Protein AF-0000000078268879 (afdb_homodimer)

pLDDT: mean 93.29, std 11.33, range [29.8, 98.56]

Solvent-accessible surface area (backbone atoms only — not comparable to full-atom values): 11664 Å² total; per-residue (Å²): 60,33,40,38,43,36,39,36,35,52,26,91,90,35,51,67,59,37,49,51,50,53,49,52,39,39,59,61,39,68,74,37,82,51,44,76,44,61,48,49,25,35,32,67,68,90,76,48,29,36,37,39,39,36,32,24,60,38,65,67,59,45,55,52,42,53,56,33,71,60,38,50,50,50,54,57,40,55,70,47,27,69,50,86,59,48,50,40,29,31,44,34,43,80,73,43,38,65,66,53,46,53,54,48,44,65,69,42,78,66,88,119,59,32,39,39,41,35,39,35,34,51,27,92,92,33,51,66,59,37,49,54,51,50,49,53,41,38,58,63,40,69,75,37,83,54,44,75,43,62,49,48,24,35,31,68,69,92,78,48,31,36,38,39,40,36,31,24,62,38,65,67,60,46,54,52,44,54,54,32,70,60,38,49,52,49,54,56,41,56,70,47,28,69,48,87,59,47,49,41,30,32,43,34,44,80,73,43,36,65,66,52,46,53,52,49,43,67,70,42,77,67,89,117

Radius of gyration: 17.89 Å; Cα contacts (8 Å, |Δi|>4): 410; chains: 2; bounding box: 32×64×43 Å

Foldseek 3Di:
DKKKKKKFQADPPCPVVLQVLQVVLQVVCVPVPQWPDWDWDFDDDDRRIIMIMTDGNDPVVVVVVCVDVSVVSNVVSNVRGPDHMDIDMDDDDDDDDVVVVVVVVVPVPPPD/DKKKKKKFQADPPCPVVLQVLQVVLQVVCVPPPQWPDWDWDFDDDDRRIIMIMTDGNDPVVVVVVCVDVSVVSNVVSNVRGPDHMDIDMDDDDDDDDVVVVVVVVVPVPPPD

Secondary structure (DSSP, 8-state):
-EEEEEEE-BPTT-HHHHHHHHHHHHHHHTT-TTEEEEEEEEESSSS--EEEEEEES-HHHHHHHHTSHHHHHHHHHHTTBSS--EEEEEEEEEEE-HHHHHHHHHHS----/-EEEEEEE-BPTT-HHHHHHHHHHHHHHHTT-TTEEEEEEEEESSSS--EEEEEEES-HHHHHHHHTSHHHHHHHHHHTTBSS--EEEEEEEEEEE-HHHHHHHHHHS----

Sequence (224 aa):
MILSQIKIYPAQGYAASIIDVLQSVQVLLASVSDCLHASVSIESGENEAILYLEKWRTCESFDEHLRSNAYTRILEALELSCRSPEVSFFDGLEVGSLEIVEMARSLSPEDDMILSQIKIYPAQGYAASIIDVLQSVQVLLASVSDCLHASVSIESGENEAILYLEKWRTCESFDEHLRSNAYTRILEALELSCRSPEVSFFDGLEVGSLEIVEMARSLSPEDD

Organism: Desulfomicrobium norvegicum (strain DSM 1741 / NCIMB 8310) (NCBI:txid52561)

InterPro domains:
  IPR007138 Antibiotic biosynthesis monooxygenase domain [PF03992] (1-75)
  IPR007138 Antibiotic biosynthesis monooxygenase domain [PS51725] (1-90)
  IPR011008 Dimeric alpha-beta barrel [SSF54909] (3-90)

Structure (mmCIF, N/CA/C/O backbone):
data_AF-0000000078268879-model_v1
#
loop_
_entity.id
_entity.type
_entity.pdbx_description
1 polymer 'Quinol monooxygenase YgiN'
#
loop_
_atom_site.group_PDB
_atom_site.id
_atom_site.type_symbol
_atom_site.label_atom_id
_atom_site.label_alt_id
_atom_site.label_comp_id
_atom_site.label_asym_id
_atom_site.label_entity_id
_atom_site.label_seq_id
_atom_site.pdbx_PDB_ins_code
_atom_site.Cartn_x
_atom_site.Cartn_y
_atom_site.Cartn_z
_atom_site.occupancy
_atom_site.B_iso_or_equiv
_atom_site.auth_seq_id
_atom_site.auth_comp_id
_atom_site.auth_asym_id
_atom_site.auth_atom_id
_atom_site.pdbx_PDB_model_num
ATOM 1 N N . MET A 1 1 ? -7.984 9.109 -10.195 1 96.19 1 MET A N 1
ATOM 2 C CA . MET A 1 1 ? -7.805 8.703 -8.805 1 96.19 1 MET A CA 1
ATOM 3 C C . MET A 1 1 ? -6.352 8.867 -8.375 1 96.19 1 MET A C 1
ATOM 5 O O . MET A 1 1 ? -5.445 8.836 -9.211 1 96.19 1 MET A O 1
ATOM 9 N N . ILE A 1 2 ? -6.113 9.094 -7.027 1 98 2 ILE A N 1
ATOM 10 C CA . ILE A 1 2 ? -4.758 9.266 -6.512 1 98 2 ILE A CA 1
ATOM 11 C C . ILE A 1 2 ? -4.473 8.188 -5.461 1 98 2 ILE A C 1
ATOM 13 O O . ILE A 1 2 ? -5.301 7.934 -4.586 1 98 2 ILE A O 1
ATOM 17 N N . LEU A 1 3 ? -3.383 7.586 -5.582 1 98.25 3 LEU A N 1
ATOM 18 C CA . LEU A 1 3 ? -2.854 6.734 -4.52 1 98.25 3 LEU A CA 1
ATOM 19 C C . LEU A 1 3 ? -1.674 7.406 -3.822 1 98.25 3 LEU A C 1
ATOM 21 O O . LEU A 1 3 ? -0.74 7.867 -4.48 1 98.25 3 LEU A O 1
ATOM 25 N N . SER A 1 4 ? -1.783 7.562 -2.562 1 98.44 4 SER A N 1
ATOM 26 C CA . SER A 1 4 ? -0.689 8.062 -1.74 1 98.44 4 SER A CA 1
ATOM 27 C C . SER A 1 4 ? -0.023 6.938 -0.956 1 98.44 4 SER A C 1
ATOM 29 O O . SER A 1 4 ? -0.685 6.23 -0.193 1 98.44 4 SER A O 1
ATOM 31 N N . GLN A 1 5 ? 1.184 6.742 -1.162 1 98.44 5 GLN A N 1
ATOM 32 C CA . GLN A 1 5 ? 1.978 5.758 -0.434 1 98.44 5 GLN A CA 1
ATOM 33 C C . GLN A 1 5 ? 3.08 6.434 0.378 1 98.44 5 GLN A C 1
ATOM 35 O O . GLN A 1 5 ? 3.914 7.152 -0.175 1 98.44 5 GLN A O 1
ATOM 40 N N . ILE A 1 6 ? 3.084 6.207 1.692 1 98.56 6 ILE A N 1
ATOM 41 C CA . ILE A 1 6 ? 4.094 6.754 2.592 1 98.56 6 ILE A CA 1
ATOM 42 C C . ILE A 1 6 ? 4.77 5.617 3.361 1 98.56 6 ILE A C 1
ATOM 44 O O . ILE A 1 6 ? 4.094 4.77 3.945 1 98.56 6 ILE A O 1
ATOM 48 N N . LYS A 1 7 ? 6.012 5.57 3.316 1 97.88 7 LYS A N 1
ATOM 49 C CA . LYS A 1 7 ? 6.809 4.633 4.102 1 97.88 7 LYS A CA 1
ATOM 50 C C . LYS A 1 7 ? 7.66 5.359 5.133 1 97.88 7 LYS A C 1
ATOM 52 O O . LYS A 1 7 ? 8.461 6.23 4.785 1 97.88 7 LYS A O 1
ATOM 57 N N . ILE A 1 8 ? 7.488 4.992 6.336 1 98.31 8 ILE A N 1
ATOM 58 C CA . ILE A 1 8 ? 8.172 5.629 7.453 1 98.31 8 ILE A CA 1
ATOM 59 C C . ILE A 1 8 ? 9.07 4.613 8.156 1 98.31 8 ILE A C 1
ATOM 61 O O . ILE A 1 8 ? 8.68 3.459 8.352 1 98.31 8 ILE A O 1
ATOM 65 N N . TYR A 1 9 ? 10.273 5.016 8.523 1 97.69 9 TYR A N 1
ATOM 66 C CA . TYR A 1 9 ? 11.227 4.219 9.289 1 97.69 9 TYR A CA 1
ATOM 67 C C . TYR A 1 9 ? 11.336 4.727 10.719 1 97.69 9 TYR A C 1
ATOM 69 O O . TYR A 1 9 ? 12.156 5.594 11.016 1 97.69 9 TYR A O 1
ATOM 77 N N . PRO A 1 10 ? 10.539 4.121 11.539 1 97.56 10 PRO A N 1
ATOM 78 C CA . PRO A 1 10 ? 10.438 4.703 12.883 1 97.56 10 PRO A CA 1
ATOM 79 C C . PRO A 1 10 ? 11.766 4.711 13.633 1 97.56 10 PRO A C 1
ATOM 81 O O . PRO A 1 10 ? 12.461 3.693 13.664 1 97.56 10 PRO A O 1
ATOM 84 N N . ALA A 1 11 ? 12.117 5.836 14.25 1 96.94 11 ALA A N 1
ATOM 85 C CA . ALA A 1 11 ? 13.203 5.852 15.219 1 96.94 11 ALA A CA 1
ATOM 86 C C . ALA A 1 11 ? 12.898 4.93 16.391 1 96.94 11 ALA A C 1
ATOM 88 O O . ALA A 1 11 ? 11.742 4.582 16.641 1 96.94 11 ALA A O 1
ATOM 89 N N . GLN A 1 12 ? 13.977 4.523 16.984 1 95.44 12 GLN A N 1
ATOM 90 C CA . GLN A 1 12 ? 13.82 3.605 18.109 1 95.44 12 GLN A CA 1
ATOM 91 C C . GLN A 1 12 ? 12.82 4.152 19.125 1 95.44 12 GLN A C 1
ATOM 93 O O . GLN A 1 12 ? 12.93 5.305 19.562 1 95.44 12 GLN A O 1
ATOM 98 N N . GLY A 1 13 ? 11.781 3.4 19.453 1 96 13 GLY A N 1
ATOM 99 C CA . GLY A 1 13 ? 10.82 3.736 20.484 1 96 13 GLY A CA 1
ATOM 100 C C . GLY A 1 13 ? 9.633 4.535 19.969 1 96 13 GLY A C 1
ATOM 101 O O . GLY A 1 13 ? 8.695 4.812 20.719 1 96 13 GLY A O 1
ATOM 102 N N . TYR A 1 14 ? 9.547 4.785 18.656 1 96.94 14 TYR A N 1
ATOM 103 C CA . TYR A 1 14 ? 8.531 5.723 18.203 1 96.94 14 TYR A CA 1
ATOM 104 C C . TYR A 1 14 ? 7.531 5.035 17.281 1 96.94 14 TYR A C 1
ATOM 106 O O . TYR A 1 14 ? 6.625 5.676 16.75 1 96.94 14 TYR A O 1
ATOM 114 N N . ALA A 1 15 ? 7.68 3.789 17.078 1 96.31 15 ALA A N 1
ATOM 115 C CA . ALA A 1 15 ? 6.77 3.076 16.172 1 96.31 15 ALA A CA 1
ATOM 116 C C . ALA A 1 15 ? 5.32 3.221 16.641 1 96.31 15 ALA A C 1
ATOM 118 O O . ALA A 1 15 ? 4.438 3.547 15.844 1 96.31 15 ALA A O 1
ATOM 119 N N . ALA A 1 16 ? 5.086 2.992 17.906 1 96.25 16 ALA A N 1
ATOM 120 C CA . ALA A 1 16 ? 3.73 3.047 18.438 1 96.25 16 ALA A CA 1
ATOM 121 C C . ALA A 1 16 ? 3.135 4.441 18.281 1 96.25 16 ALA A C 1
ATOM 123 O O . ALA A 1 16 ? 1.958 4.586 17.938 1 96.25 16 ALA A O 1
ATOM 124 N N . SER A 1 17 ? 3.91 5.473 18.531 1 97.75 17 SER A N 1
ATOM 125 C CA . SER A 1 17 ? 3.447 6.852 18.406 1 97.75 17 SER A CA 1
ATOM 126 C C . SER A 1 17 ? 3.059 7.18 16.969 1 97.75 17 SER A C 1
ATOM 128 O O . SER A 1 17 ? 2.031 7.82 16.734 1 97.75 17 SER A O 1
ATOM 130 N N . ILE A 1 18 ? 3.879 6.75 16.062 1 98.31 18 ILE A N 1
ATOM 131 C CA . ILE A 1 18 ? 3.619 6.996 14.648 1 98.31 18 ILE A CA 1
ATOM 132 C C . ILE A 1 18 ? 2.318 6.309 14.242 1 98.31 18 ILE A C 1
ATOM 134 O O . ILE A 1 18 ? 1.46 6.922 13.602 1 98.31 18 ILE A O 1
ATOM 138 N N . ILE A 1 19 ? 2.178 5.09 14.648 1 97.44 19 ILE A N 1
ATOM 139 C CA . ILE A 1 19 ? 0.991 4.312 14.305 1 97.44 19 ILE A CA 1
ATOM 140 C C . ILE A 1 19 ? -0.252 4.988 14.883 1 97.44 19 ILE A C 1
ATOM 142 O O . ILE A 1 19 ? -1.267 5.121 14.195 1 97.44 19 ILE A O 1
ATOM 146 N N . ASP A 1 20 ? -0.176 5.41 16.109 1 97.44 20 ASP A N 1
ATOM 147 C CA . ASP A 1 20 ? -1.301 6.078 16.766 1 97.44 20 ASP A CA 1
ATOM 148 C C . ASP A 1 20 ? -1.735 7.312 15.969 1 97.44 20 ASP A C 1
ATOM 150 O O . ASP A 1 20 ? -2.93 7.535 15.766 1 97.44 20 ASP A O 1
ATOM 154 N N . VAL A 1 21 ? -0.789 8.078 15.531 1 98.19 21 VAL A N 1
ATOM 155 C CA . VAL A 1 21 ? -1.076 9.297 14.781 1 98.19 21 VAL A CA 1
ATOM 156 C C . VAL A 1 21 ? -1.745 8.945 13.461 1 98.19 21 VAL A C 1
ATO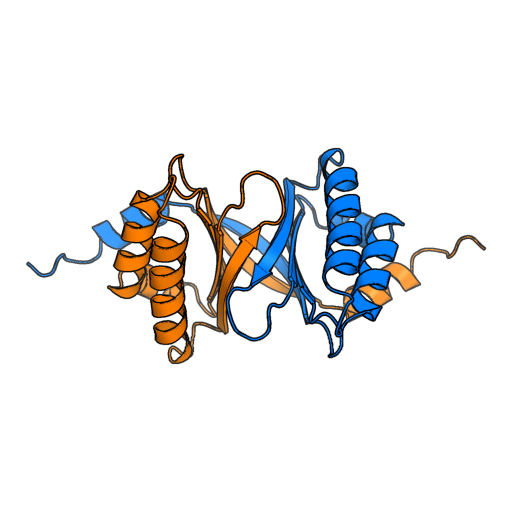M 158 O O . VAL A 1 21 ? -2.783 9.508 13.109 1 98.19 21 VAL A O 1
ATOM 161 N N . LEU A 1 22 ? -1.168 8 12.719 1 98.19 22 LEU A N 1
ATOM 162 C CA . LEU A 1 22 ? -1.689 7.641 11.406 1 98.19 22 LEU A CA 1
ATOM 163 C C . LEU A 1 22 ? -3.08 7.023 11.523 1 98.19 22 LEU A C 1
ATOM 165 O O . LEU A 1 22 ? -3.945 7.273 10.688 1 98.19 22 LEU A O 1
ATOM 169 N N . GLN A 1 23 ? -3.264 6.254 12.594 1 97.25 23 GLN A N 1
ATOM 170 C CA . GLN A 1 23 ? -4.582 5.668 12.812 1 97.25 23 GLN A CA 1
ATOM 171 C C . GLN A 1 23 ? -5.621 6.742 13.125 1 97.25 23 GLN A C 1
ATOM 173 O O . GLN A 1 23 ? -6.773 6.637 12.711 1 97.25 23 GLN A O 1
ATOM 178 N N . SER A 1 24 ? -5.227 7.703 13.898 1 97.62 24 SER A N 1
ATOM 179 C CA . SER A 1 24 ? -6.145 8.805 14.172 1 97.62 24 SER A CA 1
ATOM 180 C C . SER A 1 24 ? -6.543 9.531 12.891 1 97.62 24 SER A C 1
ATOM 182 O O . SER A 1 24 ? -7.691 9.945 12.742 1 97.62 24 SER A O 1
ATOM 184 N N . VAL A 1 25 ? -5.617 9.727 11.977 1 98.06 25 VAL A N 1
ATOM 185 C CA . VAL A 1 25 ? -5.898 10.344 10.68 1 98.06 25 VAL A CA 1
ATOM 186 C C . VAL A 1 25 ? -6.816 9.438 9.867 1 98.06 25 VAL A C 1
ATOM 188 O O . VAL A 1 25 ? -7.777 9.906 9.25 1 98.06 25 VAL A O 1
ATOM 191 N N . GLN A 1 26 ? -6.465 8.148 9.891 1 97.06 26 GLN A N 1
ATOM 192 C CA . GLN A 1 26 ? -7.281 7.164 9.195 1 97.06 26 GLN A CA 1
ATOM 193 C C . GLN A 1 26 ? -8.742 7.254 9.633 1 97.06 26 GLN A C 1
ATOM 195 O O . GLN A 1 26 ? -9.648 7.238 8.789 1 97.06 26 GLN A O 1
ATOM 200 N N . VAL A 1 27 ? -8.977 7.352 10.93 1 96.25 27 VAL A N 1
ATOM 201 C CA . VAL A 1 27 ? -10.328 7.438 11.484 1 96.25 27 VAL A CA 1
ATOM 202 C C . VAL A 1 27 ? -11 8.719 11.008 1 96.25 27 VAL A C 1
ATOM 204 O O . VAL A 1 27 ? -12.172 8.711 10.617 1 96.25 27 VAL A O 1
ATOM 207 N N . LEU A 1 28 ? -10.289 9.82 11.008 1 96.81 28 LEU A N 1
ATOM 208 C CA . LEU A 1 28 ? -10.812 11.102 10.539 1 96.81 28 LEU A CA 1
ATOM 209 C C . LEU A 1 28 ? -11.219 11.023 9.07 1 96.81 28 LEU A C 1
ATOM 211 O O . LEU A 1 28 ? -12.258 11.547 8.68 1 96.81 28 LEU A O 1
ATOM 215 N N . LEU A 1 29 ? -10.445 10.328 8.227 1 97.5 29 LEU A N 1
ATOM 216 C CA . LEU A 1 29 ? -10.664 10.289 6.785 1 97.5 29 LEU A CA 1
ATOM 217 C C . LEU A 1 29 ? -11.805 9.336 6.434 1 97.5 29 LEU A C 1
ATOM 219 O O . LEU A 1 29 ? -12.336 9.383 5.32 1 97.5 29 LEU A O 1
ATOM 223 N N . ALA A 1 30 ? -12.148 8.445 7.363 1 94.5 30 ALA A N 1
ATOM 224 C CA . ALA A 1 30 ? -13.219 7.484 7.117 1 94.5 30 ALA A CA 1
ATOM 225 C C . ALA A 1 30 ? -14.531 8.188 6.816 1 94.5 30 ALA A C 1
ATOM 227 O O . ALA A 1 30 ? -15.414 7.629 6.156 1 94.5 30 ALA A O 1
ATOM 228 N N . SER A 1 31 ? -14.703 9.43 7.273 1 95.06 31 SER A N 1
ATOM 229 C CA . SER A 1 31 ? -15.938 10.18 7.062 1 95.06 31 SER A CA 1
ATOM 230 C C . SER A 1 31 ? -15.844 11.055 5.816 1 95.06 31 SER A C 1
ATOM 232 O O . SER A 1 31 ? -16.828 11.688 5.422 1 95.06 31 SER A O 1
ATOM 234 N N . VAL A 1 32 ? -14.703 11.156 5.242 1 95.12 32 VAL A N 1
ATOM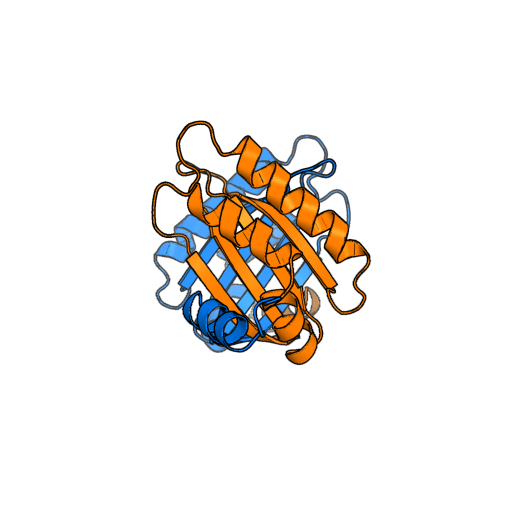 235 C CA . VAL A 1 32 ? -14.5 11.945 4.031 1 95.12 32 VAL A CA 1
ATOM 236 C C . VAL A 1 32 ? -14.875 11.117 2.805 1 95.12 32 VAL A C 1
ATOM 238 O O . VAL A 1 32 ? -14.203 10.133 2.486 1 95.12 32 VAL A O 1
ATOM 241 N N . SER A 1 33 ? -15.875 11.484 2.088 1 93.88 33 SER A N 1
ATOM 242 C CA . SER A 1 33 ? -16.484 10.688 1.019 1 93.88 33 SER A CA 1
ATOM 243 C C . SER A 1 33 ? -15.477 10.406 -0.093 1 93.88 33 SER A C 1
ATOM 245 O O . SER A 1 33 ? -15.469 9.32 -0.67 1 93.88 33 SER A O 1
ATOM 247 N N . ASP A 1 34 ? -14.594 11.383 -0.386 1 97.19 34 ASP A N 1
ATOM 248 C CA . ASP A 1 34 ? -13.695 11.234 -1.526 1 97.19 34 ASP A CA 1
ATOM 249 C C . ASP A 1 34 ? -12.445 10.445 -1.142 1 97.19 34 ASP A C 1
ATOM 251 O O . ASP A 1 34 ? -11.617 10.133 -1.998 1 97.19 34 ASP A O 1
ATOM 255 N N . CYS A 1 35 ? -12.219 10.133 0.134 1 97.94 35 CYS A N 1
ATOM 256 C CA . CYS A 1 35 ? -11.188 9.18 0.527 1 97.94 35 CYS A CA 1
ATOM 257 C C . CYS A 1 35 ? -11.734 7.758 0.523 1 97.94 35 CYS A C 1
ATOM 259 O O . CYS A 1 35 ? -12.453 7.363 1.439 1 97.94 35 CYS A O 1
ATOM 261 N N . LEU A 1 36 ? -11.359 6.988 -0.391 1 96.75 36 LEU A N 1
ATOM 262 C CA . LEU A 1 36 ? -11.922 5.664 -0.633 1 96.75 36 LEU A CA 1
ATOM 263 C C . LEU A 1 36 ? -11.281 4.625 0.285 1 96.75 36 LEU A C 1
ATOM 265 O O . LEU A 1 36 ? -11.898 3.604 0.598 1 96.75 36 LEU A O 1
ATOM 269 N N . HIS A 1 37 ? -10.055 4.914 0.667 1 96 37 HIS A N 1
ATOM 270 C CA . HIS A 1 37 ? -9.312 3.949 1.469 1 96 37 HIS A CA 1
ATOM 271 C C . HIS A 1 37 ? -8.141 4.617 2.182 1 96 37 HIS A C 1
ATOM 273 O O . HIS A 1 37 ? -7.473 5.48 1.612 1 96 37 HIS A O 1
ATOM 279 N N . ALA A 1 38 ? -7.867 4.254 3.387 1 97.38 38 ALA A N 1
ATOM 280 C CA . ALA A 1 38 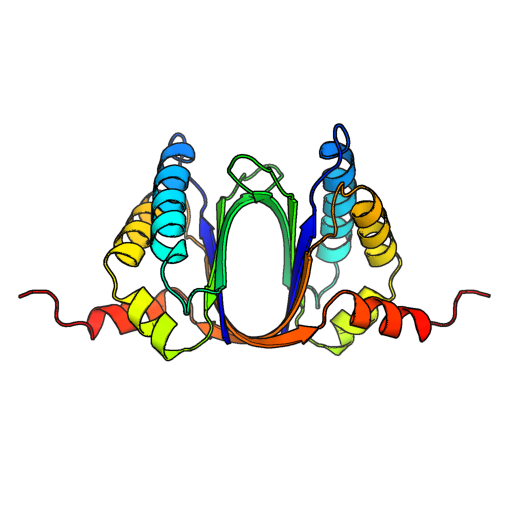? -6.66 4.562 4.148 1 97.38 38 ALA A CA 1
ATOM 281 C C . ALA A 1 38 ? -6.27 3.393 5.047 1 97.38 38 ALA A C 1
ATOM 283 O O . ALA A 1 38 ? -7.121 2.795 5.711 1 97.38 38 ALA A O 1
ATOM 284 N N . SER A 1 39 ? -5.023 3.094 5.078 1 96.31 39 SER A N 1
ATOM 285 C CA . SER A 1 39 ? -4.617 1.978 5.926 1 96.31 39 SER A CA 1
ATOM 286 C C . SER A 1 39 ? -3.211 2.188 6.48 1 96.31 39 SER A C 1
ATOM 288 O O . SER A 1 39 ? -2.373 2.824 5.836 1 96.31 39 SER A O 1
ATOM 290 N N . VAL A 1 40 ? -2.986 1.678 7.668 1 97.62 40 VAL A N 1
ATOM 291 C CA . VAL A 1 40 ? -1.691 1.638 8.344 1 97.62 40 VAL A CA 1
ATOM 292 C C . VAL A 1 40 ? -1.227 0.19 8.477 1 97.62 40 VAL A C 1
ATOM 294 O O . VAL A 1 40 ? -1.963 -0.66 8.984 1 97.62 40 VAL A O 1
ATOM 297 N N . SER A 1 41 ? -0.03 -0.059 8.016 1 96.75 41 SER A N 1
ATOM 298 C CA . SER A 1 41 ? 0.521 -1.406 8.125 1 96.75 41 SER A CA 1
ATOM 299 C C . SER A 1 41 ? 2.008 -1.369 8.461 1 96.75 41 SER A C 1
ATOM 301 O O . SER A 1 41 ? 2.658 -0.332 8.312 1 96.75 41 SER A O 1
ATOM 303 N N . ILE A 1 42 ? 2.434 -2.508 8.945 1 96.06 42 ILE A N 1
ATOM 304 C CA . ILE A 1 42 ? 3.844 -2.666 9.289 1 96.06 42 ILE A CA 1
ATOM 305 C C . ILE A 1 42 ? 4.48 -3.709 8.375 1 96.06 42 ILE A C 1
ATOM 307 O O . ILE A 1 42 ? 3.98 -4.832 8.258 1 96.06 42 ILE A O 1
ATOM 311 N N . GLU A 1 43 ? 5.5 -3.303 7.625 1 95.56 43 GLU A N 1
ATOM 312 C CA . GLU A 1 43 ? 6.18 -4.242 6.742 1 95.56 43 GLU A CA 1
ATOM 313 C C . GLU A 1 43 ? 6.805 -5.391 7.531 1 95.56 43 GLU A C 1
ATOM 315 O O . GLU A 1 43 ? 7.344 -5.18 8.617 1 95.56 43 GLU A O 1
ATOM 320 N N . SER A 1 44 ? 6.637 -6.484 6.922 1 89.94 44 SER A N 1
ATOM 321 C CA . SER A 1 44 ? 7.234 -7.668 7.531 1 89.94 44 SER A CA 1
ATOM 322 C C . SER A 1 44 ? 8.734 -7.73 7.254 1 89.94 44 SER A C 1
ATOM 324 O O . SER A 1 44 ? 9.211 -7.199 6.246 1 89.94 44 SER A O 1
ATOM 326 N N . GLY A 1 45 ? 9.516 -8.117 8.219 1 80.19 45 GLY A N 1
ATOM 327 C CA . GLY A 1 45 ? 10.953 -8.242 8.031 1 80.19 45 GLY A CA 1
ATOM 328 C C . GLY A 1 45 ? 11.758 -7.422 9.023 1 80.19 45 GLY A C 1
ATOM 329 O O . GLY A 1 45 ? 11.25 -7.047 10.086 1 80.19 45 GLY A O 1
ATOM 330 N N . GLU A 1 46 ? 12.961 -7.133 8.594 1 69.94 46 GLU A N 1
ATOM 331 C CA . GLU A 1 46 ? 13.938 -6.633 9.555 1 69.94 46 GLU A CA 1
ATOM 332 C C . GLU A 1 46 ? 13.703 -5.156 9.859 1 69.94 46 GLU A C 1
ATOM 334 O O . GLU A 1 46 ? 13.82 -4.727 11.008 1 69.94 46 GLU A O 1
ATOM 339 N N . ASN A 1 47 ? 13.336 -4.312 8.898 1 71.06 47 ASN A N 1
ATOM 340 C CA . ASN A 1 47 ? 13.312 -2.869 9.117 1 71.06 47 ASN A CA 1
ATOM 341 C C . ASN A 1 47 ? 11.977 -2.424 9.719 1 71.06 47 ASN A C 1
ATOM 343 O O . ASN A 1 47 ? 11.875 -1.319 10.25 1 71.06 47 ASN A O 1
ATOM 347 N N . GLU A 1 48 ? 11.016 -3.18 9.695 1 86.94 48 GLU A N 1
ATOM 348 C CA . GLU A 1 48 ? 9.664 -2.967 10.219 1 86.94 48 GLU A CA 1
ATOM 349 C C . GLU A 1 48 ? 9.164 -1.565 9.883 1 86.94 48 GLU A C 1
ATOM 351 O O . GLU A 1 48 ? 8.688 -0.845 10.758 1 86.94 48 GLU A O 1
ATOM 356 N N . ALA A 1 49 ? 9.328 -1.153 8.703 1 96.5 49 ALA A N 1
ATOM 357 C CA . ALA A 1 49 ? 8.812 0.131 8.234 1 96.5 49 ALA A CA 1
ATOM 358 C C . ALA A 1 49 ? 7.293 0.187 8.352 1 96.5 49 ALA A C 1
ATOM 360 O O . ALA A 1 49 ? 6.621 -0.846 8.297 1 96.5 49 ALA A O 1
ATOM 361 N N . ILE A 1 50 ? 6.855 1.324 8.602 1 97.94 50 ILE A N 1
ATOM 362 C CA . ILE A 1 50 ? 5.418 1.555 8.633 1 97.94 50 ILE A CA 1
ATOM 363 C C . ILE A 1 50 ? 4.953 2.07 7.27 1 97.94 50 ILE A C 1
ATOM 365 O O . ILE A 1 50 ? 5.547 3 6.715 1 97.94 50 ILE A O 1
ATOM 369 N N . LEU A 1 51 ? 4.004 1.435 6.723 1 97.88 51 LEU A N 1
ATOM 370 C CA . LEU A 1 51 ? 3.412 1.821 5.449 1 97.88 51 LEU A CA 1
ATOM 371 C C . LEU A 1 51 ? 2.045 2.461 5.652 1 97.88 51 LEU A C 1
ATOM 373 O O . LEU A 1 51 ? 1.186 1.895 6.336 1 97.88 51 LEU A O 1
ATOM 377 N N . TYR A 1 52 ? 1.79 3.656 5.141 1 98.5 52 TYR A N 1
ATOM 378 C CA . TYR A 1 52 ? 0.51 4.355 5.152 1 98.5 52 TYR A CA 1
ATOM 379 C C . TYR A 1 52 ? 0.001 4.582 3.732 1 98.5 52 TYR A C 1
ATOM 381 O O . TYR A 1 52 ? 0.681 5.207 2.916 1 98.5 52 TYR A O 1
ATOM 389 N N . LEU A 1 53 ? -1.116 4.051 3.402 1 98.31 53 LEU A N 1
ATOM 390 C CA . LEU A 1 53 ? -1.701 4.137 2.068 1 98.31 53 LEU A CA 1
ATOM 391 C C . LEU A 1 53 ? -3.023 4.898 2.102 1 98.31 53 LEU A C 1
ATOM 393 O O . LEU A 1 53 ? -3.842 4.688 3 1 98.31 53 LEU A O 1
ATOM 397 N N . GLU A 1 54 ? -3.232 5.75 1.17 1 98.44 54 GLU A N 1
ATOM 398 C CA . GLU A 1 54 ? -4.508 6.426 0.941 1 98.44 54 GLU A CA 1
ATOM 399 C C . GLU A 1 54 ? -4.91 6.355 -0.529 1 98.44 54 GLU A C 1
ATOM 401 O O . GLU A 1 54 ? -4.062 6.449 -1.417 1 98.44 54 GLU A O 1
ATOM 406 N N . LYS A 1 55 ? -6.176 6.191 -0.745 1 98.19 55 LYS A N 1
ATOM 407 C CA . LYS A 1 55 ? -6.777 6.254 -2.072 1 98.19 55 LYS A CA 1
ATOM 408 C C . LYS A 1 55 ? -7.824 7.363 -2.148 1 98.19 55 LYS A C 1
ATOM 410 O O . LYS A 1 55 ? -8.75 7.41 -1.333 1 98.19 55 LYS A O 1
ATOM 415 N N . TRP A 1 56 ? -7.703 8.211 -3.15 1 98.31 56 TRP A N 1
ATOM 416 C CA . TRP A 1 56 ? -8.57 9.375 -3.293 1 98.31 56 TRP A CA 1
ATOM 417 C C . TRP A 1 56 ? -9.297 9.352 -4.633 1 98.31 56 TRP A C 1
ATOM 419 O O . TRP A 1 56 ? -8.703 9.023 -5.664 1 98.31 56 TRP A O 1
ATOM 429 N N . ARG A 1 57 ? -10.492 9.711 -4.598 1 97.31 57 ARG A N 1
ATOM 430 C CA . ARG A 1 57 ? -11.344 9.664 -5.781 1 97.31 57 ARG A CA 1
ATOM 431 C C . ARG A 1 57 ? -10.922 10.719 -6.801 1 97.31 57 ARG A C 1
ATOM 433 O O . ARG A 1 57 ? -10.953 10.469 -8.008 1 97.31 57 ARG A O 1
ATOM 440 N N . THR A 1 58 ? -10.523 11.977 -6.328 1 95.75 58 THR A N 1
ATOM 441 C CA . THR A 1 58 ? -10.188 13.062 -7.238 1 95.75 58 THR A CA 1
ATOM 442 C C . THR A 1 58 ? -8.891 13.75 -6.805 1 95.75 58 THR A C 1
ATOM 444 O O . THR A 1 58 ? -8.539 13.734 -5.621 1 95.75 58 THR A O 1
ATOM 447 N N . CYS A 1 59 ? -8.273 14.336 -7.793 1 94.69 59 CYS A N 1
ATOM 448 C CA . CYS A 1 59 ? -7.082 15.125 -7.504 1 94.69 59 CYS A CA 1
ATOM 449 C C . CYS A 1 59 ? -7.418 16.328 -6.625 1 94.69 59 CYS A C 1
ATOM 451 O O . CYS A 1 59 ? -6.633 16.688 -5.75 1 94.69 59 CYS A O 1
ATOM 453 N N . GLU A 1 60 ? -8.562 16.891 -6.848 1 95.75 60 GLU A N 1
ATOM 454 C CA . GLU A 1 60 ? -8.984 18.062 -6.09 1 95.75 60 GLU A CA 1
ATOM 455 C C . GLU A 1 60 ? -9.109 17.75 -4.602 1 95.75 60 GLU A C 1
ATOM 457 O O . GLU A 1 60 ? -8.617 18.5 -3.76 1 95.75 60 GLU A O 1
ATOM 462 N N . SER A 1 61 ? -9.734 16.656 -4.273 1 96.88 61 SER A N 1
ATOM 463 C CA . SER A 1 61 ? -9.914 16.266 -2.879 1 96.88 61 SER A CA 1
ATOM 464 C C . SER A 1 61 ? -8.578 15.93 -2.227 1 96.88 61 SER A C 1
ATOM 466 O O . SER A 1 61 ? -8.375 16.203 -1.041 1 96.88 61 SER A O 1
ATOM 468 N N . PHE A 1 62 ? -7.727 15.359 -3.045 1 97.62 62 PHE A N 1
ATOM 469 C CA . PHE A 1 62 ? -6.398 15.047 -2.525 1 97.62 62 PHE A CA 1
ATOM 470 C C . PHE A 1 62 ? -5.617 16.328 -2.236 1 97.62 62 PHE A C 1
ATOM 472 O O . PHE A 1 62 ? -4.977 16.438 -1.188 1 97.62 62 PHE A O 1
ATOM 479 N N . ASP A 1 63 ? -5.734 17.297 -3.121 1 96.12 63 ASP A N 1
ATOM 480 C CA . ASP A 1 63 ? -5.078 18.578 -2.91 1 96.12 63 ASP A CA 1
ATOM 48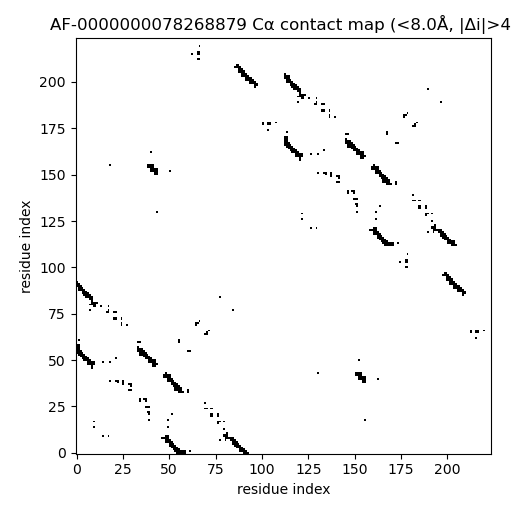1 C C . ASP A 1 63 ? -5.578 19.25 -1.63 1 96.12 63 ASP A C 1
ATOM 483 O O . ASP A 1 63 ? -4.789 19.812 -0.869 1 96.12 63 ASP A O 1
ATOM 487 N N . GLU A 1 64 ? -6.82 19.188 -1.392 1 96.25 64 GLU A N 1
ATOM 488 C CA . GLU A 1 64 ? -7.391 19.719 -0.161 1 96.25 64 GLU A CA 1
ATOM 489 C C . GLU A 1 64 ? -6.848 19 1.065 1 96.25 64 GLU A C 1
ATOM 491 O O . GLU A 1 64 ? -6.543 19.625 2.082 1 96.25 64 GLU A O 1
ATOM 496 N N . HIS A 1 65 ? -6.715 17.672 0.961 1 97.62 65 HIS A N 1
ATOM 497 C CA . HIS A 1 65 ? -6.18 16.859 2.047 1 97.62 65 HIS A CA 1
ATOM 498 C C . HIS A 1 65 ? -4.746 17.25 2.383 1 97.62 65 HIS A C 1
ATOM 500 O O . HIS A 1 65 ? -4.383 17.344 3.557 1 97.62 65 HIS A O 1
ATOM 506 N N . LEU A 1 66 ? -3.977 17.562 1.373 1 97.25 66 LEU A N 1
ATOM 507 C CA . LEU A 1 66 ? -2.584 17.938 1.588 1 97.25 66 LEU A CA 1
ATOM 508 C C . LEU A 1 66 ? -2.494 19.219 2.428 1 97.25 66 LEU A C 1
ATOM 510 O O . LEU A 1 66 ? -1.52 19.406 3.158 1 97.25 66 LEU A O 1
ATOM 514 N N . ARG A 1 67 ? -3.506 20.016 2.391 1 96.19 67 ARG A N 1
ATOM 515 C CA . ARG A 1 67 ? -3.492 21.312 3.086 1 96.19 67 ARG A CA 1
ATOM 516 C C . ARG A 1 67 ? -4.215 21.203 4.426 1 96.19 67 ARG A C 1
ATOM 518 O O . ARG A 1 67 ? -4.277 22.188 5.172 1 96.19 67 ARG A O 1
ATOM 525 N N . SER A 1 68 ? -4.715 20.156 4.762 1 96.44 68 SER A N 1
ATOM 526 C CA . SER A 1 68 ? -5.57 20 5.934 1 96.44 68 SER A CA 1
ATOM 527 C C . SER A 1 68 ? -4.742 19.844 7.203 1 96.44 68 SER A C 1
ATOM 529 O O . SER A 1 68 ? -3.543 19.562 7.137 1 96.44 68 SER A O 1
ATOM 531 N N . ASN A 1 69 ? -5.406 19.953 8.336 1 96.12 69 ASN A N 1
ATOM 532 C CA . ASN A 1 69 ? -4.789 19.672 9.625 1 96.12 69 ASN A CA 1
ATOM 533 C C . ASN A 1 69 ? -4.473 18.188 9.781 1 96.12 69 ASN A C 1
ATOM 535 O O . ASN A 1 69 ? -3.471 17.828 10.406 1 96.12 69 ASN A O 1
ATOM 539 N N . ALA A 1 70 ? -5.309 17.375 9.188 1 97.44 70 ALA A N 1
ATOM 540 C CA . ALA A 1 70 ? -5.055 15.938 9.227 1 97.44 70 ALA A CA 1
ATOM 541 C C . ALA A 1 70 ? -3.695 15.602 8.625 1 97.44 70 ALA A C 1
ATOM 543 O O . ALA A 1 70 ? -2.943 14.789 9.172 1 97.44 70 ALA A O 1
ATOM 544 N N . TYR A 1 71 ? -3.383 16.25 7.543 1 98 71 TYR A N 1
ATOM 545 C CA . TYR A 1 71 ? -2.105 15.961 6.895 1 98 71 TYR A CA 1
ATOM 546 C C . TYR A 1 71 ? -0.945 16.516 7.715 1 98 71 TYR A C 1
ATOM 548 O O . TYR A 1 71 ? 0.159 15.969 7.688 1 98 71 TYR A O 1
ATOM 556 N N . THR A 1 72 ? -1.171 17.641 8.438 1 97.44 72 THR A N 1
ATOM 557 C CA . THR A 1 72 ? -0.151 18.141 9.344 1 97.44 72 THR A CA 1
ATOM 558 C C . THR A 1 72 ? 0.274 17.062 10.336 1 97.44 72 THR A C 1
ATOM 560 O O . THR A 1 72 ? 1.462 16.922 10.641 1 97.44 72 THR A O 1
ATOM 563 N N . ARG A 1 73 ? -0.667 16.328 10.812 1 98.25 73 ARG A N 1
ATOM 564 C CA . ARG A 1 73 ? -0.37 15.242 11.742 1 98.25 73 ARG A CA 1
ATOM 565 C C . ARG A 1 73 ? 0.498 14.172 11.078 1 98.25 73 ARG A C 1
ATOM 567 O O . ARG A 1 73 ? 1.393 13.617 11.719 1 98.25 73 ARG A O 1
ATOM 574 N N . ILE A 1 74 ? 0.211 13.883 9.828 1 98.56 74 ILE A N 1
ATOM 575 C CA . ILE A 1 74 ? 1.03 12.93 9.086 1 98.56 74 ILE A CA 1
ATOM 576 C C . ILE A 1 74 ? 2.465 13.445 8.992 1 98.56 74 ILE A C 1
ATOM 578 O O . ILE A 1 74 ? 3.414 12.703 9.25 1 98.56 74 ILE A O 1
ATOM 582 N N . LEU A 1 75 ? 2.582 14.727 8.703 1 97.94 75 LEU A N 1
ATOM 583 C CA . LEU A 1 75 ? 3.908 15.328 8.594 1 97.94 75 LEU A CA 1
ATOM 584 C C . LEU A 1 75 ? 4.652 15.234 9.922 1 97.94 75 LEU A C 1
ATOM 586 O O . LEU A 1 75 ? 5.867 15.023 9.945 1 97.94 75 LEU A O 1
ATOM 590 N N . GLU A 1 76 ? 3.955 15.422 11 1 97.44 76 GLU A N 1
ATOM 591 C CA . GLU A 1 76 ? 4.555 15.289 12.32 1 97.44 76 GLU A CA 1
ATOM 592 C C . GLU A 1 76 ? 5.062 13.867 12.555 1 97.44 76 GLU A C 1
ATOM 594 O O . GLU A 1 76 ? 6.129 13.672 13.141 1 97.44 76 GLU A O 1
ATOM 599 N N . ALA A 1 77 ? 4.301 12.914 12.109 1 98.25 77 ALA A N 1
ATOM 600 C CA . ALA A 1 77 ? 4.719 11.516 12.219 1 98.25 77 ALA A CA 1
ATOM 601 C C . ALA A 1 77 ? 5.98 11.258 11.406 1 98.25 77 ALA A C 1
ATOM 603 O O . ALA A 1 77 ? 6.855 10.5 11.828 1 98.25 77 ALA A O 1
ATOM 604 N N . LEU A 1 78 ? 6.066 11.891 10.203 1 98.12 78 LEU A N 1
ATOM 605 C CA . LEU A 1 78 ? 7.234 11.727 9.344 1 98.12 78 LEU A CA 1
ATOM 606 C C . LEU A 1 78 ? 8.5 12.211 10.047 1 98.12 78 LEU A C 1
ATOM 608 O O . LEU A 1 78 ? 9.586 11.688 9.805 1 98.12 78 LEU A O 1
ATOM 612 N N . GLU A 1 79 ? 8.383 13.133 10.938 1 97.62 79 GLU A N 1
ATOM 613 C CA . GLU A 1 79 ? 9.523 13.711 11.641 1 97.62 79 GLU A CA 1
ATOM 614 C C . GLU A 1 79 ? 10.141 12.711 12.617 1 97.62 79 GLU A C 1
ATOM 616 O O . GLU A 1 79 ? 11.273 12.883 13.055 1 97.62 79 GLU A O 1
ATOM 621 N N . LEU A 1 80 ? 9.422 11.688 12.914 1 97.88 80 LEU A N 1
ATOM 622 C CA . LEU A 1 80 ? 9.875 10.688 13.875 1 97.88 80 LEU A CA 1
ATOM 623 C C . LEU A 1 80 ? 10.594 9.547 13.172 1 97.88 80 LEU A C 1
ATOM 625 O O . LEU A 1 80 ? 10.906 8.531 13.789 1 97.88 80 LEU A O 1
ATOM 629 N N . SER A 1 81 ? 10.836 9.68 11.906 1 97.44 81 SER A N 1
ATOM 630 C CA . SER A 1 81 ? 11.531 8.672 11.109 1 97.44 81 SER A CA 1
ATOM 631 C C . SER A 1 81 ? 13.047 8.781 11.281 1 97.44 81 SER A C 1
ATOM 633 O O . SER A 1 81 ? 13.594 9.883 11.344 1 97.44 81 SER A O 1
ATOM 635 N N . CYS A 1 82 ? 13.742 7.723 11.359 1 96.94 82 CYS A N 1
ATOM 636 C CA . CYS A 1 82 ? 15.18 7.727 11.578 1 96.94 82 CYS A CA 1
ATOM 637 C C . CYS A 1 82 ? 15.938 7.855 10.266 1 96.94 82 CYS A C 1
ATOM 639 O O . CYS A 1 82 ? 17.172 7.938 10.25 1 96.94 82 CYS A O 1
ATOM 641 N N . ARG A 1 83 ? 15.328 7.77 9.18 1 95.56 83 ARG A N 1
ATOM 642 C CA . ARG A 1 83 ? 15.844 8.086 7.852 1 95.56 83 ARG A CA 1
ATOM 643 C C . ARG A 1 83 ? 14.766 8.727 6.984 1 95.56 83 ARG A C 1
ATOM 645 O O . ARG A 1 83 ? 13.594 8.781 7.383 1 95.56 83 ARG A O 1
ATOM 652 N N . SER A 1 84 ? 15.141 9.219 5.848 1 96.06 84 SER A N 1
ATOM 653 C CA . SER A 1 84 ? 14.203 9.93 4.992 1 96.06 84 SER A CA 1
ATOM 654 C C . SER A 1 84 ? 13 9.062 4.648 1 96.06 84 SER A C 1
ATOM 656 O O . SER A 1 84 ? 13.156 7.969 4.102 1 96.06 84 SER A O 1
ATOM 658 N N . PRO A 1 85 ? 11.844 9.508 5.023 1 97.44 85 PRO A N 1
ATOM 659 C CA . PRO A 1 85 ? 10.664 8.766 4.594 1 97.44 85 PRO A CA 1
ATOM 660 C C . PRO A 1 85 ? 10.5 8.742 3.074 1 97.44 85 PRO A C 1
ATOM 662 O O . PRO A 1 85 ? 11.078 9.578 2.377 1 97.44 85 PRO A O 1
ATOM 665 N N . GLU A 1 86 ? 9.812 7.77 2.641 1 96.94 86 GLU A N 1
ATOM 666 C CA . GLU A 1 86 ? 9.477 7.676 1.225 1 96.94 86 GLU A CA 1
ATOM 667 C C . GLU A 1 86 ? 8.016 8.039 0.981 1 96.94 86 GLU A C 1
ATOM 669 O O . GLU A 1 86 ? 7.109 7.406 1.528 1 96.94 86 GLU A O 1
ATOM 674 N N . VAL A 1 87 ? 7.766 9.086 0.23 1 97.94 87 VAL A N 1
ATOM 675 C CA . VAL A 1 87 ? 6.426 9.539 -0.126 1 97.94 87 VAL A CA 1
ATOM 676 C C . VAL A 1 87 ? 6.246 9.484 -1.642 1 97.94 87 VAL A C 1
ATOM 678 O O . VAL A 1 87 ? 7.09 9.984 -2.389 1 97.94 87 VAL A O 1
ATOM 681 N N . SER A 1 88 ? 5.199 8.867 -2.096 1 97.5 88 SER A N 1
ATOM 682 C CA . SER A 1 88 ? 4.918 8.773 -3.523 1 97.5 88 SER A CA 1
ATOM 683 C C . SER A 1 88 ? 3.43 8.938 -3.811 1 97.5 88 SER A C 1
ATOM 685 O O . SER A 1 88 ? 2.59 8.359 -3.119 1 97.5 88 SER A O 1
ATOM 687 N N . PHE A 1 89 ? 3.141 9.656 -4.801 1 98.12 89 PHE A N 1
ATOM 688 C CA . PHE A 1 89 ? 1.772 9.852 -5.266 1 98.12 89 PHE A CA 1
ATOM 689 C C . PHE A 1 89 ? 1.609 9.344 -6.695 1 98.12 89 PHE A C 1
ATOM 691 O O . PHE A 1 89 ? 2.43 9.648 -7.562 1 98.12 89 PHE A O 1
ATOM 698 N N . PHE A 1 90 ? 0.577 8.625 -6.938 1 97.56 90 PHE A N 1
ATOM 699 C CA . PHE A 1 90 ? 0.281 8.078 -8.258 1 97.56 90 PHE A CA 1
ATOM 700 C C . PHE A 1 90 ? -1.083 8.555 -8.742 1 97.56 90 PHE A C 1
ATOM 702 O O . PHE A 1 90 ? -2.059 8.539 -7.992 1 97.56 90 PHE A O 1
ATOM 709 N N . ASP A 1 91 ? -1.052 9.031 -9.898 1 97.56 91 ASP A N 1
ATOM 710 C CA . ASP A 1 91 ? -2.293 9.391 -10.578 1 97.56 91 ASP A CA 1
ATOM 711 C C . ASP A 1 91 ? -2.65 8.367 -11.648 1 97.56 91 ASP A C 1
ATOM 713 O O . ASP A 1 91 ? -1.843 8.078 -12.539 1 97.56 91 ASP A O 1
ATOM 717 N N . GLY A 1 92 ? -3.824 7.785 -11.453 1 96.69 92 GLY A N 1
ATOM 718 C CA . GLY A 1 92 ? -4.199 6.777 -12.43 1 96.69 92 GLY A CA 1
ATOM 719 C C . GLY A 1 92 ? -5.613 6.266 -12.25 1 96.69 92 GLY A C 1
ATOM 720 O O . GLY A 1 92 ? -6.469 6.969 -11.703 1 96.69 92 GLY A O 1
ATOM 721 N N . LEU A 1 93 ? -5.836 5.047 -12.867 1 95.88 93 LEU A N 1
ATOM 722 C CA . LEU A 1 93 ? -7.152 4.418 -12.828 1 95.88 93 LEU A CA 1
ATOM 723 C C . LEU A 1 93 ? -7.047 2.967 -12.367 1 95.88 93 LEU A C 1
ATOM 725 O O . LEU A 1 93 ? -6.078 2.277 -12.688 1 95.88 93 LEU A O 1
ATOM 729 N N . GLU A 1 94 ? -7.996 2.555 -11.633 1 95.69 94 GLU A N 1
ATOM 730 C CA . GLU A 1 94 ? -8.125 1.124 -11.375 1 95.69 94 GLU A CA 1
ATOM 731 C C . GLU A 1 94 ? -8.461 0.361 -12.648 1 95.69 94 GLU A C 1
ATOM 733 O O . GLU A 1 94 ? -9.453 0.667 -13.32 1 95.69 94 GLU A O 1
ATOM 738 N N . VAL A 1 95 ? -7.688 -0.569 -12.938 1 95.62 95 VAL A N 1
ATOM 739 C CA . VAL A 1 95 ? -7.816 -1.178 -14.258 1 95.62 95 VAL A CA 1
ATOM 740 C C . VAL A 1 95 ? -8.234 -2.641 -14.117 1 95.62 95 VAL A C 1
ATOM 742 O O . VAL A 1 95 ? -8.523 -3.309 -15.109 1 95.62 95 VAL A O 1
ATOM 745 N N . GLY A 1 96 ? -8.195 -3.145 -12.836 1 92.25 96 GLY A N 1
ATOM 746 C CA . GLY A 1 96 ? -8.617 -4.531 -12.727 1 92.25 96 GLY A CA 1
ATOM 747 C C . GLY A 1 96 ? -8.516 -5.078 -11.32 1 92.25 96 GLY A C 1
ATOM 748 O O . GLY A 1 96 ? -8.156 -4.355 -10.391 1 92.25 96 GLY A O 1
ATOM 749 N N . SER A 1 97 ? -8.992 -6.277 -11.32 1 94.12 97 SER A N 1
ATOM 750 C CA . SER A 1 97 ? -9 -7.094 -10.109 1 94.12 97 SER A CA 1
ATOM 751 C C . SER A 1 97 ? -8.766 -8.562 -10.43 1 94.12 97 SER A C 1
ATOM 753 O O . SER A 1 97 ? -8.07 -8.891 -11.391 1 94.12 97 SER A O 1
ATOM 755 N N . LEU A 1 98 ? -9.289 -9.469 -9.648 1 92.62 98 LEU A N 1
ATOM 756 C CA . LEU A 1 98 ? -9.047 -10.898 -9.773 1 92.62 98 LEU A CA 1
ATOM 757 C C . LEU A 1 98 ? -9.453 -11.398 -11.156 1 92.62 98 LEU A C 1
ATOM 759 O O . LEU A 1 98 ? -8.836 -12.32 -11.695 1 92.62 98 LEU A O 1
ATOM 763 N N . GLU A 1 99 ? -10.406 -10.789 -11.781 1 90.94 99 GLU A N 1
ATOM 764 C CA . GLU A 1 99 ? -10.875 -11.203 -13.102 1 90.94 99 GLU A CA 1
ATOM 765 C C . GLU A 1 99 ? -9.773 -11.086 -14.148 1 90.94 99 GLU A C 1
ATOM 767 O O . GLU A 1 99 ? -9.688 -11.914 -15.062 1 90.94 99 GLU A O 1
ATOM 772 N N . ILE A 1 100 ? -8.922 -10.102 -14.023 1 91.75 100 ILE A N 1
ATOM 773 C CA . ILE A 1 100 ? -7.816 -9.891 -14.961 1 91.75 100 ILE A CA 1
ATOM 774 C C . ILE A 1 100 ? -6.812 -11.031 -14.836 1 91.75 100 ILE A C 1
ATOM 776 O O . ILE A 1 100 ? -6.219 -11.461 -15.828 1 91.75 100 ILE A O 1
ATOM 780 N N . VAL A 1 101 ? -6.641 -11.523 -13.609 1 93.19 101 VAL A N 1
ATOM 781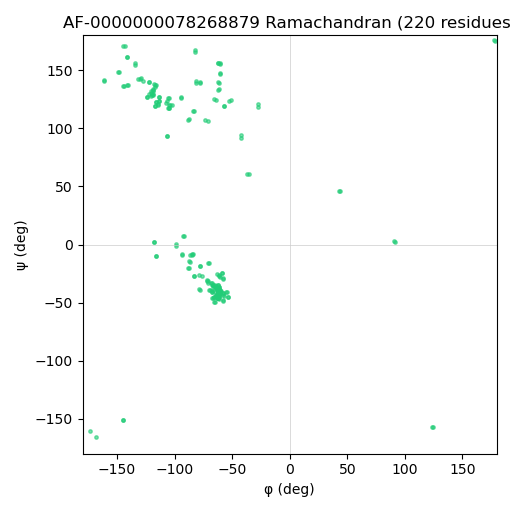 C CA . VAL A 1 101 ? -5.734 -12.641 -13.367 1 93.19 101 VAL A CA 1
ATOM 782 C C . VAL A 1 101 ? -6.234 -13.883 -14.109 1 93.19 101 VAL A C 1
ATOM 784 O O . VAL A 1 101 ? -5.461 -14.562 -14.789 1 93.19 101 VAL A O 1
ATOM 787 N N . GLU A 1 102 ? -7.535 -14.156 -14 1 90.94 102 GLU A N 1
ATOM 788 C CA . GLU A 1 102 ? -8.156 -15.305 -14.656 1 90.94 102 GLU A CA 1
ATOM 789 C C . GLU A 1 102 ? -7.996 -15.211 -16.172 1 90.94 102 GLU A C 1
ATOM 791 O O . GLU A 1 102 ? -7.703 -16.219 -16.828 1 90.94 102 GLU A O 1
ATOM 796 N N . MET A 1 103 ? -8.164 -14.07 -16.641 1 90.06 103 MET A N 1
ATOM 797 C CA . MET A 1 103 ? -8.047 -13.859 -18.078 1 90.06 103 MET A CA 1
ATOM 798 C C . MET A 1 103 ? -6.613 -14.07 -18.547 1 90.06 103 MET A C 1
ATOM 800 O O . MET A 1 103 ? -6.375 -14.703 -19.578 1 90.06 103 MET A O 1
ATOM 804 N N . ALA A 1 104 ? -5.734 -13.508 -17.828 1 90.44 104 ALA A N 1
ATOM 805 C CA . ALA A 1 104 ? -4.324 -13.617 -18.188 1 90.44 104 ALA A CA 1
ATOM 806 C C . ALA A 1 104 ? -3.863 -15.07 -18.156 1 90.44 104 ALA A C 1
ATOM 808 O O . ALA A 1 104 ? -3.074 -15.5 -19 1 90.44 104 ALA A O 1
ATOM 809 N N . ARG A 1 105 ? -4.363 -15.836 -17.172 1 90.5 105 ARG A N 1
ATOM 810 C CA . ARG A 1 105 ? -3.869 -17.188 -16.969 1 90.5 105 ARG A CA 1
ATOM 811 C C . ARG A 1 105 ? -4.648 -18.188 -17.828 1 90.5 105 ARG A C 1
ATOM 813 O O . ARG A 1 105 ? -4.203 -19.328 -18.016 1 90.5 105 ARG A O 1
ATOM 820 N N . SER A 1 106 ? -5.785 -17.734 -18.203 1 83.94 106 SER A N 1
ATOM 821 C CA . SER A 1 106 ? -6.496 -18.578 -19.141 1 83.94 106 SER A CA 1
ATOM 822 C C . SER A 1 106 ? -5.824 -18.562 -20.516 1 83.94 106 SER A C 1
ATOM 824 O O . SER A 1 106 ? -5.965 -19.516 -21.297 1 83.94 106 SER A O 1
ATOM 826 N N . LEU A 1 107 ? -5.207 -17.469 -20.891 1 70.75 107 LEU A N 1
ATOM 827 C CA . LEU A 1 107 ? -4.531 -17.297 -22.172 1 70.75 107 LEU A CA 1
ATOM 828 C C . LEU A 1 107 ? -3.16 -17.969 -22.156 1 70.75 107 LEU A C 1
ATOM 830 O O . LEU A 1 107 ? -2.543 -18.156 -23.219 1 70.75 107 LEU A O 1
ATOM 834 N N . SER A 1 108 ? -2.533 -18.125 -20.969 1 63.16 108 SER A N 1
ATOM 835 C CA . SER A 1 108 ? -1.231 -18.766 -20.891 1 63.16 108 SER A CA 1
ATOM 836 C C . SER A 1 108 ? -1.348 -20.281 -21.109 1 63.16 108 SER A C 1
ATOM 838 O O . SER A 1 108 ? -2.205 -20.938 -20.531 1 63.16 108 SER A O 1
ATOM 840 N N . PRO A 1 109 ? -0.937 -20.891 -22.266 1 53.72 109 PRO A N 1
ATOM 841 C CA . PRO A 1 109 ? -0.973 -22.328 -22.516 1 53.72 109 PRO A CA 1
ATOM 842 C C . PRO A 1 109 ? -0.519 -23.156 -21.328 1 53.72 109 PRO A C 1
ATOM 844 O O . PRO A 1 109 ? 0.423 -22.766 -20.625 1 53.72 109 PRO A O 1
ATOM 847 N N . GLU A 1 110 ? -1.437 -23.625 -20.469 1 47.97 110 GLU A N 1
ATOM 848 C CA . GLU A 1 110 ? -1.021 -24.703 -19.578 1 47.97 110 GLU A CA 1
ATOM 849 C C . GLU A 1 110 ? 0.097 -25.531 -20.203 1 47.97 110 GLU A C 1
ATOM 851 O O . GLU A 1 110 ? 0.152 -25.688 -21.422 1 47.97 110 GLU A O 1
ATOM 856 N N . ASP A 1 111 ? 1.316 -25.578 -19.562 1 42.06 111 ASP A N 1
ATOM 857 C CA . ASP A 1 111 ? 2.127 -26.734 -19.922 1 42.06 111 ASP A CA 1
ATOM 858 C C . ASP A 1 111 ? 1.255 -27.969 -20.125 1 42.06 111 ASP A C 1
ATOM 860 O O . ASP A 1 111 ? 0.67 -28.5 -19.172 1 42.06 111 ASP A O 1
ATOM 864 N N . ASP A 1 112 ? 0.3 -28.109 -21.016 1 29.8 112 ASP A N 1
ATOM 865 C CA . ASP A 1 112 ? 0.257 -29.469 -21.531 1 29.8 112 ASP A CA 1
ATOM 866 C C . ASP A 1 112 ? 1.644 -29.938 -21.984 1 29.8 112 ASP A C 1
ATOM 868 O O . ASP A 1 112 ? 2.387 -29.172 -22.609 1 29.8 112 ASP A O 1
ATOM 872 N N . MET B 1 1 ? 2.908 2.713 -15.508 1 96.06 1 MET B N 1
ATOM 873 C CA . MET B 1 1 ? 3.281 1.871 -14.375 1 96.06 1 MET B CA 1
ATOM 874 C C . MET B 1 1 ? 2.051 1.215 -13.758 1 96.06 1 MET B C 1
ATOM 876 O O . MET B 1 1 ? 0.941 1.738 -13.867 1 96.06 1 MET B O 1
ATOM 880 N N . ILE B 1 2 ? 2.24 0.001 -13.117 1 98 2 ILE B N 1
ATOM 881 C CA . ILE B 1 2 ? 1.135 -0.717 -12.492 1 98 2 ILE B CA 1
ATOM 882 C C . ILE B 1 2 ? 1.398 -0.875 -11 1 98 2 ILE B C 1
ATOM 884 O O . ILE B 1 2 ? 2.502 -1.244 -10.594 1 98 2 ILE B O 1
ATOM 888 N N . LEU B 1 3 ? 0.449 -0.568 -10.242 1 98.25 3 LEU B N 1
ATOM 889 C CA . LEU B 1 3 ? 0.456 -0.9 -8.828 1 98.25 3 LEU B CA 1
ATOM 890 C C . LEU B 1 3 ? -0.526 -2.029 -8.523 1 98.25 3 LEU B C 1
ATOM 892 O O . LEU B 1 3 ? -1.7 -1.949 -8.891 1 98.25 3 LEU B O 1
ATOM 896 N N . SER B 1 4 ? -0.028 -3.066 -7.996 1 98.44 4 SER B N 1
ATOM 897 C CA . SER B 1 4 ? -0.854 -4.184 -7.547 1 98.44 4 SER B CA 1
ATOM 898 C C . SER B 1 4 ? -1.025 -4.172 -6.031 1 98.44 4 SER B C 1
ATOM 900 O O . SER B 1 4 ? -0.04 -4.199 -5.293 1 98.44 4 SER B O 1
ATOM 902 N N . GLN B 1 5 ? -2.191 -4.086 -5.594 1 98.44 5 GLN B N 1
ATOM 903 C CA . GLN B 1 5 ? -2.523 -4.145 -4.172 1 98.44 5 GLN B CA 1
ATOM 904 C C . GLN B 1 5 ? -3.387 -5.363 -3.859 1 98.44 5 GLN B C 1
ATOM 906 O O . GLN B 1 5 ? -4.461 -5.535 -4.441 1 98.44 5 GLN B O 1
ATOM 911 N N . ILE B 1 6 ? -2.916 -6.211 -2.945 1 98.56 6 ILE B N 1
ATOM 912 C CA . ILE B 1 6 ? -3.646 -7.398 -2.514 1 98.56 6 ILE B CA 1
ATOM 913 C C . ILE B 1 6 ? -3.83 -7.367 -0.998 1 98.56 6 ILE B C 1
ATOM 915 O O . ILE B 1 6 ? -2.867 -7.172 -0.253 1 98.56 6 ILE B O 1
ATOM 919 N N . LYS B 1 7 ? -5 -7.496 -0.572 1 97.88 7 LYS B N 1
ATOM 920 C CA . LYS B 1 7 ? -5.32 -7.617 0.847 1 97.88 7 LYS B CA 1
ATOM 921 C C . LYS B 1 7 ? -5.887 -9 1.164 1 97.88 7 LYS B C 1
ATOM 923 O O . LYS B 1 7 ? -6.887 -9.414 0.577 1 97.88 7 LYS B O 1
ATOM 928 N N . ILE B 1 8 ? -5.258 -9.641 2.064 1 98.25 8 ILE B N 1
ATOM 929 C CA . ILE B 1 8 ? -5.629 -11 2.447 1 98.25 8 ILE B CA 1
ATOM 930 C C . ILE B 1 8 ? -6.062 -11.023 3.91 1 98.25 8 ILE B C 1
ATOM 932 O O . ILE B 1 8 ? -5.445 -10.383 4.758 1 98.25 8 ILE B O 1
ATOM 936 N N . TYR B 1 9 ? -7.129 -11.742 4.211 1 97.69 9 TYR B N 1
ATOM 937 C CA . TYR B 1 9 ? -7.629 -11.969 5.562 1 97.69 9 TYR B CA 1
ATOM 938 C C . TYR B 1 9 ? -7.332 -13.391 6.023 1 97.69 9 TYR B C 1
ATOM 940 O O . TYR B 1 9 ? -8.141 -14.297 5.809 1 97.69 9 TYR B O 1
ATOM 948 N N . PRO B 1 10 ? -6.23 -13.5 6.691 1 97.56 10 PRO B N 1
ATOM 949 C CA . PRO B 1 10 ? -5.777 -14.859 6.973 1 97.56 10 PRO B CA 1
ATOM 950 C C . PRO B 1 10 ? -6.766 -15.648 7.836 1 97.56 10 PRO B C 1
ATOM 952 O O . PRO B 1 10 ? -7.238 -15.133 8.852 1 97.56 10 PRO B O 1
ATOM 955 N N . ALA B 1 11 ? -7.062 -16.875 7.453 1 97 11 ALA B N 1
ATOM 956 C CA . ALA B 1 11 ? -7.746 -17.797 8.352 1 97 11 ALA B CA 1
ATOM 957 C C . ALA B 1 11 ? -6.922 -18.047 9.617 1 97 11 ALA B C 1
ATOM 959 O O . ALA B 1 11 ? -5.711 -17.828 9.625 1 97 11 ALA B O 1
ATOM 960 N N . GLN B 1 12 ? -7.664 -18.422 10.609 1 95.44 12 GLN B N 1
ATOM 961 C CA . GLN B 1 12 ? -6.992 -18.656 11.875 1 95.44 12 GLN B CA 1
ATOM 962 C C . GLN B 1 12 ? -5.816 -19.609 11.711 1 95.44 12 GLN B C 1
ATOM 964 O O . GLN B 1 12 ? -5.965 -20.688 11.125 1 95.44 12 GLN B O 1
ATOM 969 N N . GLY B 1 13 ? -4.609 -19.203 12.109 1 95.94 13 GLY B N 1
ATOM 970 C CA . GLY B 1 13 ? -3.428 -20.062 12.125 1 95.94 13 GLY B CA 1
ATOM 971 C C . GLY B 1 13 ? -2.629 -19.984 10.836 1 95.94 13 GLY B C 1
ATOM 972 O O . GLY B 1 13 ? -1.551 -20.578 10.734 1 95.94 13 GLY B O 1
ATOM 973 N N . TYR B 1 14 ? -3.033 -19.141 9.883 1 96.94 14 TYR B N 1
ATOM 974 C CA . TYR B 1 14 ? -2.395 -19.234 8.57 1 96.94 14 TYR B CA 1
ATOM 975 C C . TYR B 1 14 ? -1.665 -17.938 8.227 1 96.94 14 TYR B C 1
ATOM 977 O O . TYR B 1 14 ? -1.108 -17.797 7.137 1 96.94 14 TYR B O 1
ATOM 985 N N . ALA B 1 15 ? -1.662 -17.016 9.094 1 96.38 15 ALA B N 1
ATOM 986 C CA . ALA B 1 15 ? -1 -15.742 8.82 1 96.38 15 ALA B 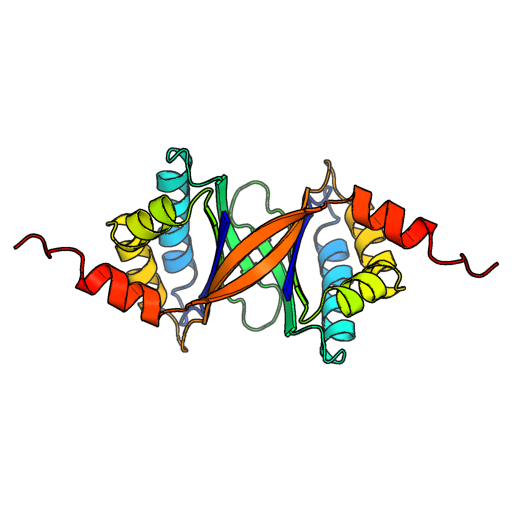CA 1
ATOM 987 C C . ALA B 1 15 ? 0.475 -15.953 8.492 1 96.38 15 ALA B C 1
ATOM 989 O O . ALA B 1 15 ? 0.977 -15.422 7.5 1 96.38 15 ALA B O 1
ATOM 990 N N . ALA B 1 16 ? 1.15 -16.719 9.297 1 96.25 16 ALA B N 1
ATOM 991 C CA . ALA B 1 16 ? 2.58 -16.953 9.109 1 96.25 16 ALA B CA 1
ATOM 992 C C . ALA B 1 16 ? 2.855 -17.625 7.766 1 96.25 16 ALA B C 1
ATOM 994 O O . ALA B 1 16 ? 3.809 -17.266 7.066 1 96.25 16 ALA B O 1
ATOM 995 N N . SER B 1 17 ? 2.053 -18.578 7.391 1 97.81 17 SER B N 1
ATOM 996 C CA . SER B 1 17 ? 2.217 -19.297 6.129 1 97.81 17 SER B CA 1
ATOM 997 C C . SER B 1 17 ? 2.043 -18.359 4.938 1 97.81 17 SER B C 1
ATOM 999 O O . SER B 1 17 ? 2.812 -18.422 3.977 1 97.81 17 SER B O 1
ATOM 1001 N N . ILE B 1 18 ? 1.044 -17.547 5.027 1 98.31 18 ILE B N 1
ATOM 1002 C CA . ILE B 1 18 ? 0.775 -16.578 3.955 1 98.31 18 ILE B CA 1
ATOM 1003 C C . ILE B 1 18 ? 1.959 -15.633 3.803 1 98.31 18 ILE B C 1
ATOM 1005 O O . ILE B 1 18 ? 2.439 -15.406 2.691 1 98.31 18 ILE B O 1
ATOM 1009 N N . ILE B 1 19 ? 2.428 -15.141 4.906 1 97.44 19 ILE B N 1
ATOM 1010 C CA . ILE B 1 19 ? 3.541 -14.203 4.898 1 97.44 19 ILE B CA 1
ATOM 1011 C C . ILE B 1 19 ? 4.777 -14.867 4.293 1 97.44 19 ILE B C 1
ATOM 1013 O O . ILE B 1 19 ? 5.465 -14.273 3.461 1 97.44 19 ILE B O 1
ATOM 1017 N N . ASP B 1 20 ? 5.047 -16.078 4.695 1 97.44 20 ASP B N 1
ATOM 1018 C CA . ASP B 1 20 ? 6.199 -16.812 4.18 1 97.44 20 ASP B CA 1
ATOM 1019 C C . ASP B 1 20 ? 6.137 -16.938 2.658 1 97.44 20 ASP B C 1
ATOM 1021 O O . ASP B 1 20 ? 7.141 -16.734 1.973 1 97.44 20 ASP B O 1
ATOM 1025 N N . VAL B 1 21 ? 4.988 -17.234 2.156 1 98.19 21 VAL B N 1
ATOM 1026 C CA . VAL B 1 21 ? 4.805 -17.406 0.717 1 98.19 21 VAL B CA 1
ATOM 1027 C C . VAL B 1 21 ? 5.043 -16.062 0.009 1 98.19 21 VAL B C 1
ATOM 1029 O O . VAL B 1 21 ? 5.797 -16 -0.964 1 98.19 21 VAL B O 1
ATOM 1032 N N . LEU B 1 22 ? 4.41 -15.008 0.496 1 98.19 22 LEU B N 1
ATOM 1033 C CA . LEU B 1 22 ? 4.516 -13.703 -0.148 1 98.19 22 LEU B CA 1
ATOM 1034 C C . LEU B 1 22 ? 5.945 -13.18 -0.083 1 98.19 22 LEU B C 1
ATOM 1036 O O . LEU B 1 22 ? 6.43 -12.562 -1.035 1 98.19 22 LEU B O 1
ATOM 1040 N N . GLN B 1 23 ? 6.594 -13.469 1.045 1 97.25 23 GLN B N 1
ATOM 1041 C CA . GLN B 1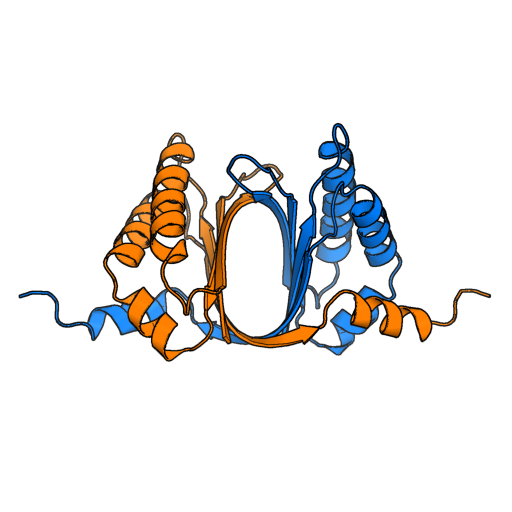 23 ? 7.984 -13.039 1.168 1 97.25 23 GLN B CA 1
ATOM 1042 C C . GLN B 1 23 ? 8.883 -13.797 0.191 1 97.25 23 GLN B C 1
ATOM 1044 O O . GLN B 1 23 ? 9.836 -13.234 -0.351 1 97.25 23 GLN B O 1
ATOM 1049 N N . SER B 1 24 ? 8.625 -15.055 0.029 1 97.62 24 SER B N 1
ATOM 1050 C CA . SER B 1 24 ? 9.383 -15.82 -0.951 1 97.62 24 SER B CA 1
ATOM 1051 C C . SER B 1 24 ? 9.211 -15.25 -2.355 1 97.62 24 SER B C 1
ATOM 1053 O O . SER B 1 24 ? 10.164 -15.219 -3.141 1 97.62 24 SER B O 1
ATOM 1055 N N . VAL B 1 25 ? 8.016 -14.828 -2.707 1 98.06 25 VAL B N 1
ATOM 1056 C CA . VAL B 1 25 ? 7.75 -14.195 -3.996 1 98.06 25 VAL B CA 1
ATOM 1057 C C . VAL B 1 25 ? 8.477 -12.859 -4.078 1 98.06 25 VAL B C 1
ATOM 1059 O O . VAL B 1 25 ? 9.086 -12.539 -5.102 1 98.06 25 VAL B O 1
ATOM 1062 N N . GLN B 1 26 ? 8.359 -12.117 -2.977 1 97.12 26 GLN B N 1
ATOM 1063 C CA . GLN B 1 26 ? 9.039 -10.836 -2.9 1 97.12 26 GLN B CA 1
ATOM 1064 C C . GLN B 1 26 ? 10.531 -10.984 -3.209 1 97.12 26 GLN B C 1
ATOM 1066 O O . GLN B 1 26 ? 11.094 -10.195 -3.971 1 97.12 26 GLN B O 1
ATOM 1071 N N . VAL B 1 27 ? 11.18 -11.984 -2.637 1 96.38 27 VAL B N 1
ATOM 1072 C CA . VAL B 1 27 ? 12.602 -12.242 -2.838 1 96.38 27 VAL B CA 1
ATOM 1073 C C . VAL B 1 27 ? 12.859 -12.586 -4.305 1 96.38 27 VAL B C 1
ATOM 1075 O O . VAL B 1 27 ? 13.82 -12.094 -4.902 1 96.38 27 VAL B O 1
ATOM 1078 N N . LEU B 1 28 ? 12.023 -13.406 -4.898 1 96.94 28 LEU B N 1
ATOM 1079 C CA . LEU B 1 28 ? 12.148 -13.789 -6.301 1 96.94 28 LEU B CA 1
ATOM 1080 C C . LEU B 1 28 ? 12.047 -12.562 -7.203 1 96.94 28 LEU B C 1
ATOM 1082 O O . LEU B 1 28 ? 12.805 -12.43 -8.164 1 96.94 28 LEU B O 1
ATOM 1086 N N . LEU B 1 29 ? 11.156 -11.609 -6.887 1 97.44 29 LEU B N 1
ATOM 1087 C CA . LEU B 1 29 ? 10.883 -10.461 -7.742 1 97.44 29 LEU B CA 1
ATOM 1088 C C . LEU B 1 29 ? 11.977 -9.406 -7.602 1 97.44 29 LEU B C 1
ATOM 1090 O O . LEU B 1 29 ? 12.086 -8.508 -8.438 1 97.44 29 LEU B O 1
ATOM 1094 N N . ALA B 1 30 ? 12.75 -9.477 -6.52 1 94.5 30 ALA B N 1
ATOM 1095 C CA . ALA B 1 30 ? 13.812 -8.5 -6.281 1 94.5 30 ALA B CA 1
ATOM 1096 C C . ALA B 1 30 ? 14.82 -8.5 -7.422 1 94.5 30 ALA B C 1
ATOM 1098 O O . ALA B 1 30 ? 15.5 -7.5 -7.66 1 94.5 30 ALA B O 1
ATOM 1099 N N . SER B 1 31 ? 14.945 -9.609 -8.156 1 95.12 31 SER B N 1
ATOM 1100 C CA . SER B 1 31 ? 15.906 -9.719 -9.258 1 95.12 31 SER B CA 1
ATOM 1101 C C . SER B 1 31 ? 15.258 -9.359 -10.594 1 95.12 31 SER B C 1
ATOM 1103 O O . SER B 1 31 ? 15.938 -9.312 -11.617 1 95.12 31 SER B O 1
ATOM 1105 N N . VAL B 1 32 ? 14 -9.188 -10.617 1 95.19 32 VAL B N 1
ATOM 1106 C CA . VAL B 1 32 ? 13.281 -8.82 -11.828 1 95.19 32 VAL B CA 1
ATOM 1107 C C . VAL B 1 32 ? 13.344 -7.309 -12.031 1 95.19 32 VAL B C 1
ATOM 1109 O O . VAL B 1 32 ? 12.766 -6.547 -11.258 1 95.19 32 VAL B O 1
ATOM 1112 N N . SER B 1 33 ? 13.977 -6.844 -13.062 1 93.81 33 SER B N 1
ATOM 1113 C CA . SER B 1 33 ? 14.297 -5.438 -13.281 1 93.81 33 SER B CA 1
ATOM 1114 C C . SER B 1 33 ? 13.039 -4.59 -13.367 1 93.81 33 SER B C 1
ATOM 1116 O O . SER B 1 33 ? 13.008 -3.459 -12.875 1 93.81 33 SER B O 1
ATOM 1118 N N . ASP B 1 34 ? 11.969 -5.133 -13.977 1 97.12 34 ASP B N 1
ATOM 1119 C CA . ASP B 1 34 ? 10.773 -4.336 -14.211 1 97.12 34 ASP B CA 1
ATOM 1120 C C . ASP B 1 34 ? 9.867 -4.32 -12.977 1 97.12 34 ASP B C 1
ATOM 1122 O O . ASP B 1 34 ? 8.867 -3.605 -12.945 1 97.12 34 ASP B O 1
ATOM 1126 N N . CYS B 1 35 ? 10.141 -5.105 -11.953 1 97.94 35 CYS B N 1
ATOM 1127 C CA . CYS B 1 35 ? 9.469 -4.961 -10.664 1 97.94 35 CYS B CA 1
ATOM 1128 C C . CYS B 1 35 ? 10.203 -3.961 -9.773 1 97.94 35 CYS B C 1
ATOM 1130 O O . CYS B 1 35 ? 11.25 -4.281 -9.203 1 97.94 35 CYS B O 1
ATOM 1132 N N . LEU B 1 36 ? 9.664 -2.836 -9.586 1 96.81 36 LEU B N 1
ATOM 1133 C CA . LEU B 1 36 ? 10.32 -1.72 -8.914 1 96.81 36 LEU B CA 1
ATOM 1134 C C . LEU B 1 36 ? 10.203 -1.856 -7.402 1 96.81 36 LEU B C 1
ATOM 1136 O O . LEU B 1 36 ? 11.047 -1.344 -6.66 1 96.81 36 LEU B O 1
ATOM 1140 N N . HIS B 1 37 ? 9.148 -2.527 -6.977 1 96.12 37 HIS B N 1
ATOM 1141 C CA . HIS B 1 37 ? 8.891 -2.646 -5.547 1 96.12 37 HIS B CA 1
ATOM 1142 C C . HIS B 1 37 ? 7.934 -3.797 -5.254 1 96.12 37 HIS B C 1
ATOM 1144 O O . HIS B 1 37 ? 6.977 -4.02 -6.004 1 96.12 37 HIS B O 1
ATOM 1150 N N . ALA B 1 38 ? 8.148 -4.516 -4.215 1 97.44 38 ALA B N 1
ATOM 1151 C CA . ALA B 1 38 ? 7.234 -5.48 -3.611 1 97.44 38 ALA B CA 1
ATOM 1152 C C . ALA B 1 38 ? 7.359 -5.48 -2.09 1 97.44 38 ALA B C 1
ATOM 1154 O O . ALA B 1 38 ? 8.469 -5.477 -1.553 1 97.44 38 ALA B O 1
ATOM 1155 N N . SER B 1 39 ? 6.266 -5.516 -1.423 1 96.38 39 SER B N 1
ATOM 1156 C CA . SER B 1 39 ? 6.355 -5.512 0.034 1 96.38 39 SER B CA 1
ATOM 1157 C C . SER B 1 39 ? 5.195 -6.281 0.661 1 96.38 39 SER B C 1
ATOM 1159 O O . SER B 1 39 ? 4.098 -6.328 0.101 1 96.38 39 SER B O 1
ATOM 1161 N N . VAL B 1 40 ? 5.461 -6.887 1.797 1 97.62 40 VAL B N 1
ATOM 1162 C CA . VAL B 1 40 ? 4.492 -7.57 2.645 1 97.62 40 VAL B CA 1
ATOM 1163 C C . VAL B 1 40 ? 4.344 -6.824 3.967 1 97.62 40 VAL B C 1
ATOM 1165 O O . VAL B 1 40 ? 5.332 -6.547 4.645 1 97.62 40 VAL B O 1
ATOM 1168 N N . SER B 1 41 ? 3.113 -6.508 4.293 1 96.81 41 SER B N 1
ATOM 1169 C CA . SER B 1 41 ? 2.857 -5.816 5.551 1 96.81 41 SER B CA 1
ATOM 1170 C C . SER B 1 41 ? 1.585 -6.332 6.215 1 96.81 41 SER B C 1
ATOM 1172 O O . SER B 1 41 ? 0.764 -6.988 5.57 1 96.81 41 SER B O 1
ATOM 1174 N N . ILE B 1 42 ? 1.537 -6.031 7.492 1 96.06 42 ILE B N 1
ATOM 1175 C CA . ILE B 1 42 ? 0.365 -6.402 8.273 1 96.06 42 ILE B CA 1
ATOM 1176 C C . ILE B 1 42 ? -0.364 -5.145 8.75 1 96.06 42 ILE B C 1
ATOM 1178 O O . ILE B 1 42 ? 0.245 -4.254 9.344 1 96.06 42 ILE B O 1
ATOM 1182 N N . GLU B 1 43 ? -1.63 -5.02 8.359 1 95.62 43 GLU B N 1
ATOM 1183 C CA . GLU B 1 43 ? -2.404 -3.855 8.781 1 95.62 43 GLU B CA 1
ATOM 1184 C C . GLU B 1 43 ? -2.541 -3.811 10.297 1 95.62 43 GLU B C 1
ATOM 1186 O O . GLU B 1 43 ? -2.717 -4.848 10.945 1 95.62 43 GLU B O 1
ATOM 1191 N N . SER B 1 44 ? -2.424 -2.609 10.727 1 89.75 44 SER B N 1
ATOM 1192 C CA . SER B 1 44 ? -2.598 -2.396 12.156 1 89.75 44 SER B CA 1
ATOM 1193 C C . SER B 1 44 ? -4.07 -2.398 12.539 1 89.75 44 SER B C 1
ATOM 1195 O O . SER B 1 44 ? -4.934 -2.064 11.727 1 89.75 44 SER B O 1
ATOM 1197 N N . GLY B 1 45 ? -4.426 -3.008 13.633 1 80.12 45 GLY B N 1
ATOM 1198 C CA . GLY B 1 45 ? -5.805 -3.02 14.094 1 80.12 45 GLY B CA 1
ATOM 1199 C C . GLY B 1 45 ? -6.348 -4.418 14.312 1 80.12 45 GLY B C 1
ATOM 1200 O O . GLY B 1 45 ? -5.578 -5.375 14.453 1 80.12 45 GLY B O 1
ATOM 1201 N N . GLU B 1 46 ? -7.652 -4.465 14.258 1 69.94 46 GLU B N 1
ATOM 1202 C CA . GLU B 1 46 ? -8.312 -5.656 14.781 1 69.94 46 GLU B CA 1
ATOM 1203 C C . GLU B 1 46 ? -8.227 -6.812 13.789 1 69.94 46 GLU B C 1
ATOM 1205 O O . GLU B 1 46 ? -8.008 -7.961 14.18 1 69.94 46 GLU B O 1
ATOM 1210 N N . ASN B 1 47 ? -8.352 -6.602 12.477 1 71.75 47 ASN B N 1
ATOM 1211 C CA . ASN B 1 47 ? -8.469 -7.707 11.539 1 71.75 47 ASN B CA 1
ATOM 1212 C C . ASN B 1 47 ? -7.098 -8.211 11.086 1 71.75 47 ASN B C 1
ATOM 1214 O O . ASN B 1 47 ? -6.984 -9.305 10.531 1 71.75 47 ASN B O 1
ATOM 1218 N N . GLU B 1 48 ? -6.086 -7.535 11.305 1 86.75 48 GLU B N 1
ATOM 1219 C CA . GLU B 1 48 ? -4.691 -7.836 10.984 1 86.75 48 GLU B CA 1
ATOM 1220 C C . GLU B 1 48 ? -4.559 -8.398 9.578 1 86.75 48 GLU B C 1
ATOM 1222 O O . GLU B 1 48 ? -3.936 -9.445 9.375 1 86.75 48 GLU B O 1
ATOM 1227 N N . ALA B 1 49 ? -5.172 -7.809 8.648 1 96.5 49 ALA B N 1
ATOM 1228 C CA . ALA B 1 49 ? -5.059 -8.195 7.25 1 96.5 49 ALA B CA 1
ATOM 1229 C C . ALA B 1 49 ? -3.619 -8.078 6.762 1 96.5 49 ALA B C 1
ATOM 1231 O O . ALA B 1 49 ? -2.844 -7.277 7.281 1 96.5 49 ALA B O 1
ATOM 1232 N N . ILE B 1 50 ? -3.312 -8.93 5.902 1 97.94 50 ILE B N 1
ATOM 1233 C CA . ILE B 1 50 ? -2.006 -8.867 5.258 1 97.94 50 ILE B CA 1
ATOM 1234 C C . ILE B 1 50 ? -2.115 -8.094 3.945 1 97.94 50 ILE B C 1
ATOM 1236 O O . ILE B 1 50 ? -3.002 -8.359 3.131 1 97.94 50 ILE B O 1
ATOM 1240 N N . LEU B 1 51 ? -1.31 -7.117 3.805 1 97.88 51 LEU B N 1
ATOM 1241 C CA . LEU B 1 51 ? -1.251 -6.305 2.596 1 97.88 51 LEU B CA 1
ATOM 1242 C C . LEU B 1 51 ? -0.016 -6.648 1.769 1 97.88 51 LEU B C 1
ATOM 1244 O O . LEU B 1 51 ? 1.102 -6.656 2.289 1 97.88 51 LEU B O 1
ATOM 1248 N N . TYR B 1 52 ? -0.146 -6.98 0.486 1 98.5 52 TYR B N 1
ATOM 1249 C CA . TYR B 1 52 ? 0.933 -7.227 -0.465 1 98.5 52 TYR B CA 1
ATOM 1250 C C . TYR B 1 52 ? 0.894 -6.215 -1.606 1 98.5 52 TYR B C 1
ATOM 1252 O O . TYR B 1 52 ? -0.114 -6.102 -2.307 1 98.5 52 TYR B O 1
ATOM 1260 N N . LEU B 1 53 ? 1.914 -5.449 -1.767 1 98.31 53 LEU B N 1
ATOM 1261 C CA . LEU B 1 53 ? 1.998 -4.398 -2.779 1 98.31 53 LEU B CA 1
ATOM 1262 C C . LEU B 1 53 ? 3.115 -4.695 -3.775 1 98.31 53 LEU B C 1
ATOM 1264 O O . LEU B 1 53 ? 4.207 -5.109 -3.383 1 98.31 53 LEU B O 1
ATOM 1268 N N . GLU B 1 54 ? 2.852 -4.516 -5.027 1 98.44 54 GLU B N 1
ATOM 1269 C CA . GLU B 1 54 ? 3.85 -4.566 -6.09 1 98.44 54 GLU B CA 1
ATOM 1270 C C . GLU B 1 54 ? 3.75 -3.348 -7.004 1 98.44 54 GLU B C 1
ATOM 1272 O O . GLU B 1 54 ? 2.65 -2.867 -7.285 1 98.44 54 GLU B O 1
ATOM 1277 N N . LYS B 1 55 ? 4.879 -2.885 -7.426 1 98.25 55 LYS B N 1
ATOM 1278 C CA . LYS B 1 55 ? 4.988 -1.823 -8.422 1 98.25 55 LYS B CA 1
ATOM 1279 C C . LYS B 1 55 ? 5.754 -2.301 -9.648 1 98.25 55 LYS B C 1
ATOM 1281 O O . LYS B 1 55 ? 6.879 -2.799 -9.539 1 98.25 55 LYS B O 1
ATOM 1286 N N . TRP B 1 56 ? 5.16 -2.105 -10.82 1 98.31 56 TRP B N 1
ATOM 1287 C CA . TRP B 1 56 ? 5.73 -2.602 -12.07 1 98.31 56 TRP B CA 1
ATOM 1288 C C . TRP B 1 56 ? 5.961 -1.46 -13.055 1 98.31 56 TRP B C 1
ATOM 1290 O O . TRP B 1 56 ? 5.117 -0.568 -13.188 1 98.31 56 TRP B O 1
ATOM 1300 N N . ARG B 1 57 ? 7.023 -1.523 -13.719 1 97.25 57 ARG B N 1
ATOM 1301 C CA . ARG B 1 57 ? 7.434 -0.469 -14.641 1 97.25 57 ARG B CA 1
ATOM 1302 C C . ARG B 1 57 ? 6.527 -0.43 -15.859 1 97.25 57 ARG B C 1
ATOM 1304 O O . ARG B 1 57 ? 6.199 0.646 -16.359 1 97.25 57 ARG B O 1
ATOM 1311 N N . THR B 1 58 ? 6.098 -1.636 -16.406 1 95.75 58 THR B N 1
ATOM 1312 C CA . THR B 1 58 ? 5.289 -1.687 -17.625 1 95.75 58 THR B CA 1
ATOM 1313 C C . THR B 1 58 ? 4.125 -2.656 -17.453 1 95.75 58 THR B C 1
ATOM 1315 O O . THR B 1 58 ? 4.195 -3.592 -16.656 1 95.75 58 THR B O 1
ATOM 1318 N N . CYS B 1 59 ? 3.123 -2.387 -18.25 1 94.75 59 CYS B N 1
ATOM 1319 C CA . CYS B 1 59 ? 1.981 -3.295 -18.266 1 94.75 59 CYS B CA 1
ATOM 1320 C C . CYS B 1 59 ? 2.389 -4.668 -18.797 1 94.75 59 CYS B C 1
ATOM 1322 O O . CYS B 1 59 ? 1.896 -5.691 -18.312 1 94.75 59 CYS B O 1
ATOM 1324 N N . GLU B 1 60 ? 3.295 -4.68 -19.734 1 95.75 60 GLU B N 1
ATOM 1325 C CA . GLU B 1 60 ? 3.742 -5.93 -20.344 1 95.75 60 GLU B CA 1
ATOM 1326 C C . GLU B 1 60 ? 4.41 -6.832 -19.312 1 95.75 60 GLU B C 1
ATOM 1328 O O . GLU B 1 60 ? 4.109 -8.023 -19.234 1 95.75 60 GLU B O 1
ATOM 1333 N N . SER B 1 61 ? 5.273 -6.289 -18.516 1 96.88 61 SER B N 1
ATOM 1334 C CA . SER B 1 61 ? 5.969 -7.07 -17.5 1 96.88 61 SER B CA 1
ATOM 1335 C C . SER B 1 61 ? 5.008 -7.562 -16.422 1 96.88 61 SER B C 1
ATOM 1337 O O . SER B 1 61 ? 5.172 -8.656 -15.883 1 96.88 61 SER B O 1
ATOM 1339 N N . PHE B 1 62 ? 4.031 -6.719 -16.156 1 97.56 62 PHE B N 1
ATOM 1340 C CA . PHE B 1 62 ? 3.029 -7.129 -15.18 1 97.56 62 PHE B CA 1
ATOM 1341 C C . PHE B 1 62 ? 2.189 -8.281 -15.711 1 97.56 62 PHE B C 1
ATOM 1343 O O . PHE B 1 62 ? 1.93 -9.25 -15 1 97.56 62 PHE B O 1
ATOM 1350 N N . ASP B 1 63 ? 1.846 -8.203 -16.984 1 96.12 63 ASP B N 1
ATOM 1351 C CA . ASP B 1 63 ? 1.095 -9.289 -17.625 1 96.12 63 ASP B CA 1
ATOM 1352 C C . ASP B 1 63 ? 1.876 -10.594 -17.578 1 96.12 63 ASP B C 1
ATOM 1354 O O . ASP B 1 63 ? 1.304 -11.656 -17.312 1 96.12 63 ASP B O 1
ATOM 1358 N N . GLU B 1 64 ? 3.115 -10.539 -17.812 1 96.25 64 GLU B N 1
ATOM 1359 C CA . GLU B 1 64 ? 3.969 -11.719 -17.719 1 96.25 64 GLU B CA 1
ATOM 1360 C C . GLU B 1 64 ? 3.994 -12.273 -16.297 1 96.25 64 GLU B C 1
ATOM 1362 O O . GLU B 1 64 ? 3.947 -13.484 -16.094 1 96.25 64 GLU B O 1
ATOM 1367 N N . HIS B 1 65 ? 4.055 -11.375 -15.297 1 97.56 65 HIS B N 1
ATOM 1368 C CA . HIS B 1 65 ? 4.059 -11.766 -13.891 1 97.56 65 HIS B CA 1
ATOM 1369 C C . HIS B 1 65 ? 2.773 -12.5 -13.523 1 97.56 65 HIS B C 1
ATOM 1371 O O . HIS B 1 65 ? 2.812 -13.5 -12.805 1 97.56 65 HIS B O 1
ATOM 1377 N N . LEU B 1 66 ? 1.67 -12.047 -14.07 1 97.25 66 LEU B N 1
ATOM 1378 C CA . LEU B 1 66 ? 0.387 -12.68 -13.773 1 97.25 66 LEU B CA 1
ATOM 1379 C C . LEU B 1 66 ? 0.376 -14.133 -14.219 1 97.25 66 LEU B C 1
ATOM 1381 O O . LEU B 1 66 ? -0.314 -14.969 -13.625 1 97.25 66 LEU B O 1
ATOM 1385 N N . ARG B 1 67 ? 1.162 -14.453 -15.188 1 96.19 67 ARG B N 1
ATOM 1386 C CA . ARG B 1 67 ? 1.17 -15.797 -15.758 1 96.19 67 ARG B CA 1
ATOM 1387 C C . ARG B 1 67 ? 2.303 -16.625 -15.18 1 96.19 67 ARG B C 1
ATOM 1389 O O . ARG B 1 67 ? 2.455 -17.812 -15.523 1 96.19 67 ARG B O 1
ATOM 1396 N N . SER B 1 68 ? 3.039 -16.156 -14.367 1 96.5 68 SER B N 1
ATOM 1397 C CA . SER B 1 68 ? 4.25 -16.797 -13.859 1 96.5 68 SER B CA 1
ATOM 1398 C C . SER B 1 68 ? 3.932 -17.781 -12.75 1 96.5 68 SER B C 1
ATOM 1400 O O . SER B 1 68 ? 2.842 -17.75 -12.172 1 96.5 68 SER B O 1
ATOM 1402 N N . ASN B 1 69 ? 4.906 -18.609 -12.43 1 96.19 69 ASN B N 1
ATOM 1403 C CA . ASN B 1 69 ? 4.812 -19.516 -11.281 1 96.19 69 ASN B CA 1
ATOM 1404 C C . ASN B 1 69 ? 4.812 -18.734 -9.961 1 96.19 69 ASN B C 1
ATOM 1406 O O . ASN B 1 69 ? 4.152 -19.125 -9.008 1 96.19 69 ASN B O 1
ATOM 1410 N N . ALA B 1 70 ? 5.535 -17.641 -9.969 1 97.44 70 ALA B N 1
ATOM 1411 C CA . ALA B 1 70 ? 5.555 -16.797 -8.773 1 97.44 70 ALA B CA 1
ATOM 1412 C C . ALA B 1 70 ? 4.145 -16.344 -8.406 1 97.44 70 ALA B C 1
ATOM 1414 O O . ALA B 1 70 ? 3.764 -16.359 -7.234 1 97.44 70 ALA B O 1
ATOM 1415 N N . TYR B 1 71 ? 3.385 -15.977 -9.398 1 98 71 TYR B N 1
ATOM 1416 C CA . TYR B 1 71 ? 2.033 -15.508 -9.117 1 98 71 TYR B CA 1
ATOM 1417 C C . TYR B 1 71 ? 1.133 -16.656 -8.688 1 98 71 TYR B C 1
ATOM 1419 O O . TYR B 1 71 ? 0.191 -16.453 -7.914 1 98 71 TYR B O 1
ATOM 1427 N N . THR B 1 72 ? 1.408 -17.875 -9.195 1 97.44 72 THR B N 1
ATOM 1428 C CA . THR B 1 72 ? 0.679 -19.047 -8.727 1 97.44 72 THR B CA 1
ATOM 1429 C C . THR B 1 72 ? 0.792 -19.172 -7.207 1 97.44 72 THR B C 1
ATOM 1431 O O . THR B 1 72 ? -0.187 -19.5 -6.531 1 97.44 72 THR B O 1
ATOM 1434 N N . ARG B 1 73 ? 1.945 -18.922 -6.695 1 98.19 73 ARG B N 1
ATOM 1435 C CA . ARG B 1 73 ? 2.156 -18.984 -5.254 1 98.19 73 ARG B CA 1
ATOM 1436 C C . ARG B 1 73 ? 1.308 -17.938 -4.527 1 98.19 73 ARG B C 1
ATOM 1438 O O . ARG B 1 73 ? 0.783 -18.203 -3.445 1 98.19 73 ARG B O 1
ATOM 1445 N N . ILE B 1 74 ? 1.201 -16.781 -5.121 1 98.56 74 ILE B N 1
ATOM 1446 C CA . ILE B 1 74 ? 0.349 -15.742 -4.547 1 98.56 74 ILE B CA 1
ATOM 1447 C C . ILE B 1 74 ? -1.097 -16.234 -4.504 1 98.56 74 ILE B C 1
ATOM 1449 O O . ILE B 1 74 ? -1.77 -16.109 -3.477 1 98.56 74 ILE B O 1
ATOM 1453 N N . LEU B 1 75 ? -1.521 -16.844 -5.594 1 97.94 75 LEU B N 1
ATOM 1454 C CA . LEU B 1 75 ? -2.887 -17.344 -5.656 1 97.94 75 LEU B CA 1
ATOM 1455 C C . LEU B 1 75 ? -3.119 -18.422 -4.59 1 97.94 75 LEU B C 1
ATOM 1457 O O . LEU B 1 75 ? -4.203 -18.484 -4.008 1 97.94 75 LEU B O 1
ATOM 1461 N N . GLU B 1 76 ? -2.145 -19.219 -4.363 1 97.38 76 GLU B N 1
ATOM 1462 C CA . GLU B 1 76 ? -2.238 -20.234 -3.312 1 97.38 76 GLU B CA 1
ATOM 1463 C C . GLU B 1 76 ? -2.398 -19.594 -1.939 1 97.38 76 GLU B C 1
ATOM 1465 O O . GLU B 1 76 ? -3.16 -20.078 -1.103 1 97.38 76 GLU B O 1
ATOM 1470 N N . ALA B 1 77 ? -1.682 -18.531 -1.725 1 98.25 77 ALA B N 1
ATOM 1471 C CA . ALA B 1 77 ? -1.804 -17.797 -0.468 1 98.25 77 ALA B CA 1
ATOM 1472 C C . ALA B 1 77 ? -3.205 -17.203 -0.305 1 98.25 77 ALA B C 1
ATOM 1474 O O . ALA B 1 77 ? -3.75 -17.188 0.8 1 98.25 77 ALA B O 1
ATOM 1475 N N . LEU B 1 78 ? -3.791 -16.719 -1.434 1 98.06 78 LEU B N 1
ATOM 1476 C CA . LEU B 1 78 ? -5.133 -16.156 -1.402 1 98.06 78 LEU B CA 1
ATOM 1477 C C . LEU B 1 78 ? -6.156 -17.188 -0.95 1 98.06 78 LEU B C 1
ATOM 1479 O O . LEU B 1 78 ? -7.164 -16.844 -0.33 1 98.06 78 LEU B O 1
ATOM 1483 N N . GLU B 1 79 ? -5.898 -18.422 -1.176 1 97.56 79 GLU B N 1
ATOM 1484 C CA . GLU B 1 79 ? -6.82 -19.5 -0.833 1 97.56 79 GLU B CA 1
ATOM 1485 C C . GLU B 1 79 ? -6.902 -19.703 0.677 1 97.56 79 GLU B C 1
ATOM 1487 O O . GLU B 1 79 ? -7.836 -20.328 1.177 1 97.56 79 GLU B O 1
ATOM 1492 N N . LEU B 1 80 ? -5.969 -19.172 1.37 1 97.94 80 LEU B N 1
ATOM 1493 C CA . LEU B 1 80 ? -5.906 -19.328 2.818 1 97.94 80 LEU B CA 1
ATOM 1494 C C . LEU B 1 80 ? -6.621 -18.188 3.523 1 97.94 80 LEU B C 1
ATOM 1496 O O . LEU B 1 80 ? -6.539 -18.062 4.746 1 97.94 80 LEU B O 1
ATOM 1500 N N . SER B 1 81 ? -7.293 -17.359 2.797 1 97.44 81 SER B N 1
ATOM 1501 C CA . SER B 1 81 ? -8.039 -16.219 3.334 1 97.44 81 SER B CA 1
ATOM 1502 C C . SER B 1 81 ? -9.406 -16.672 3.859 1 97.44 81 SER B C 1
ATOM 1504 O O . SER B 1 81 ? -10.07 -17.5 3.246 1 97.44 81 SER B O 1
ATOM 1506 N N . CYS B 1 82 ? -9.844 -16.172 4.953 1 96.88 82 CYS B N 1
ATOM 1507 C CA . CYS B 1 82 ? -11.109 -16.562 5.562 1 96.88 82 CYS B CA 1
ATOM 1508 C C . CYS B 1 82 ? -12.273 -15.773 4.973 1 96.88 82 CYS B C 1
ATOM 1510 O O . CYS B 1 82 ? -13.43 -16.016 5.312 1 96.88 82 CYS B O 1
ATOM 1512 N N . ARG B 1 83 ? -12.055 -14.812 4.207 1 95.56 83 ARG B N 1
ATOM 1513 C CA . ARG B 1 83 ? -13.031 -14.094 3.393 1 95.56 83 ARG B CA 1
ATOM 1514 C C . ARG B 1 83 ? -12.422 -13.664 2.061 1 95.56 83 ARG B C 1
ATOM 1516 O O . ARG B 1 83 ? -11.211 -13.812 1.852 1 95.56 83 ARG B O 1
ATOM 1523 N N . SER B 1 84 ? -13.227 -13.172 1.168 1 96 84 SER B N 1
ATOM 1524 C CA . SER B 1 84 ? -12.758 -12.82 -0.169 1 96 84 SER B CA 1
ATOM 1525 C C . SER B 1 84 ? -11.609 -11.82 -0.106 1 96 84 SER B C 1
ATOM 1527 O O . SER B 1 84 ? -11.758 -10.734 0.463 1 96 84 SER B O 1
ATOM 1529 N N . PRO B 1 85 ? -10.492 -12.211 -0.612 1 97.38 85 PRO B N 1
ATOM 1530 C CA . PRO B 1 85 ? -9.414 -11.227 -0.694 1 97.38 85 PRO B CA 1
ATOM 1531 C C . PRO B 1 85 ? -9.766 -10.039 -1.588 1 97.38 85 PRO B C 1
ATOM 1533 O O . PRO B 1 85 ? -10.68 -10.133 -2.42 1 97.38 85 PRO B O 1
ATOM 1536 N N . GLU B 1 86 ? -9.109 -8.977 -1.331 1 96.88 86 GLU B N 1
ATOM 1537 C CA . GLU B 1 86 ? -9.25 -7.793 -2.176 1 96.88 86 GLU B CA 1
ATOM 1538 C C . GLU B 1 86 ? -8.039 -7.609 -3.08 1 96.88 86 GLU B C 1
ATOM 1540 O O . GLU B 1 86 ? -6.91 -7.484 -2.594 1 96.88 86 GLU B O 1
ATOM 1545 N N . VAL B 1 87 ? -8.234 -7.66 -4.379 1 97.94 87 VAL B N 1
ATOM 1546 C CA . VAL B 1 87 ? -7.18 -7.461 -5.363 1 97.94 87 VAL B CA 1
ATOM 1547 C C . VAL B 1 87 ? -7.512 -6.254 -6.238 1 97.94 87 VAL B C 1
ATOM 1549 O O . VAL B 1 87 ? -8.625 -6.137 -6.75 1 97.94 87 VAL B O 1
ATOM 1552 N N . SER B 1 88 ? -6.582 -5.359 -6.387 1 97.44 88 SER B N 1
ATOM 1553 C CA . SER B 1 88 ? -6.781 -4.168 -7.207 1 97.44 88 SER B CA 1
ATOM 1554 C C . SER B 1 88 ? -5.52 -3.822 -7.996 1 97.44 88 SER B C 1
ATOM 1556 O O . SER B 1 88 ? -4.418 -3.84 -7.449 1 97.44 88 SER B O 1
ATOM 1558 N N . PHE B 1 89 ? -5.707 -3.484 -9.188 1 98.06 89 PHE B N 1
ATOM 1559 C CA . PHE B 1 89 ? -4.621 -3.043 -10.055 1 98.06 89 PHE B CA 1
ATOM 1560 C C . PHE B 1 89 ? -4.855 -1.614 -10.531 1 98.06 89 PHE B C 1
ATOM 1562 O O . PHE B 1 89 ? -5.949 -1.28 -10.992 1 98.06 89 PHE B O 1
ATOM 1569 N N . PHE B 1 90 ? -3.854 -0.815 -10.445 1 97.56 90 PHE B N 1
ATOM 1570 C CA . PHE B 1 90 ? -3.92 0.576 -10.875 1 97.56 90 PHE B CA 1
ATOM 1571 C C . PHE B 1 90 ? -2.893 0.853 -11.969 1 97.56 90 PHE B C 1
ATOM 1573 O O . PHE B 1 90 ? -1.741 0.422 -11.867 1 97.56 90 PHE B O 1
ATOM 1580 N N . ASP B 1 91 ? -3.385 1.435 -12.961 1 97.5 91 ASP B N 1
ATOM 1581 C CA . ASP B 1 91 ? -2.52 1.918 -14.031 1 97.5 91 ASP B CA 1
ATOM 1582 C C . ASP B 1 91 ? -2.375 3.438 -13.977 1 97.5 91 ASP B C 1
ATOM 1584 O O . ASP B 1 91 ? -3.369 4.164 -14.062 1 97.5 91 ASP B O 1
ATOM 1588 N N . GLY B 1 92 ? -1.141 3.838 -13.758 1 96.62 92 GLY B N 1
ATOM 1589 C CA . GLY B 1 92 ? -0.964 5.277 -13.656 1 96.62 92 GLY B CA 1
ATOM 1590 C C . GLY B 1 92 ? 0.492 5.703 -13.695 1 96.62 92 GLY B C 1
ATOM 1591 O O . GLY B 1 92 ? 1.354 4.953 -14.156 1 96.62 92 GLY B O 1
ATOM 1592 N N . LEU B 1 93 ? 0.683 7.008 -13.281 1 95.88 93 LEU B N 1
ATOM 1593 C CA . LEU B 1 93 ? 2.014 7.605 -13.258 1 95.88 93 LEU B CA 1
ATOM 1594 C C . LEU B 1 93 ? 2.316 8.203 -11.883 1 95.88 93 LEU B C 1
ATOM 1596 O O . LEU B 1 93 ? 1.431 8.766 -11.234 1 95.88 93 LEU B O 1
ATOM 1600 N N . GLU B 1 94 ? 3.516 8.031 -11.469 1 95.75 94 GLU B N 1
ATOM 1601 C CA . GLU B 1 94 ? 3.959 8.773 -10.289 1 95.75 94 GLU B CA 1
ATOM 1602 C C . GLU B 1 94 ? 3.967 10.273 -10.562 1 95.75 94 GLU B C 1
ATOM 1604 O O . GLU B 1 94 ? 4.625 10.742 -11.492 1 95.75 94 GLU B O 1
ATOM 1609 N N . VAL B 1 95 ? 3.291 10.961 -9.773 1 95.75 95 VAL B N 1
ATOM 1610 C CA . VAL B 1 95 ? 3.07 12.359 -10.109 1 95.75 95 VAL B CA 1
ATOM 1611 C C . VAL B 1 95 ? 3.725 13.258 -9.062 1 95.75 95 VAL B C 1
ATOM 1613 O O . VAL B 1 95 ? 3.773 14.477 -9.219 1 95.75 95 VAL B O 1
ATOM 1616 N N . GLY B 1 96 ? 4.195 12.609 -7.938 1 92.38 96 GLY B N 1
ATOM 1617 C CA . GLY B 1 96 ? 4.832 13.477 -6.965 1 92.38 96 GLY B CA 1
ATOM 1618 C C . GLY B 1 96 ? 5.301 12.742 -5.723 1 92.38 96 GLY B C 1
ATOM 1619 O O . GLY B 1 96 ? 5.16 11.523 -5.625 1 92.38 96 GLY B O 1
ATOM 1620 N N . SER B 1 97 ? 5.934 13.578 -4.98 1 94.25 97 SER B N 1
ATOM 1621 C CA . SER B 1 97 ? 6.477 13.188 -3.684 1 94.25 97 SER B CA 1
ATOM 1622 C C . SER B 1 97 ? 6.379 14.328 -2.678 1 94.25 97 SER B C 1
ATOM 1624 O O . SER B 1 97 ? 5.457 15.141 -2.742 1 94.25 97 SER B O 1
ATOM 1626 N N . LEU B 1 98 ? 7.262 14.391 -1.729 1 92.94 98 LEU B N 1
ATOM 1627 C CA . LEU B 1 98 ? 7.215 15.359 -0.639 1 92.94 98 LEU B CA 1
ATOM 1628 C C . LEU B 1 98 ? 7.211 16.781 -1.178 1 92.94 98 LEU B C 1
ATOM 1630 O O . LEU B 1 98 ? 6.609 17.688 -0.577 1 92.94 98 LEU B O 1
ATOM 1634 N N . GLU B 1 99 ? 7.785 17.031 -2.303 1 91.25 99 GLU B N 1
ATOM 1635 C CA . GLU B 1 99 ? 7.852 18.359 -2.891 1 91.25 99 GLU B CA 1
ATOM 1636 C C . GLU B 1 99 ? 6.457 18.891 -3.207 1 91.25 99 GLU B C 1
ATOM 1638 O O . GLU B 1 99 ? 6.203 20.094 -3.08 1 91.25 99 GLU B O 1
ATOM 1643 N N . ILE B 1 100 ? 5.551 18.031 -3.605 1 92.25 100 ILE B N 1
ATOM 1644 C CA . ILE B 1 100 ? 4.184 18.422 -3.924 1 92.25 100 ILE B CA 1
ATOM 1645 C C . ILE B 1 100 ? 3.473 18.891 -2.658 1 92.25 100 ILE B C 1
ATOM 1647 O O . ILE B 1 100 ? 2.654 19.812 -2.703 1 92.25 100 ILE B O 1
ATOM 1651 N N . VAL B 1 101 ? 3.801 18.234 -1.542 1 93.5 101 VAL B N 1
ATOM 1652 C CA . VAL B 1 101 ? 3.215 18.625 -0.263 1 93.5 101 VAL B CA 1
ATOM 1653 C C . VAL B 1 101 ? 3.625 20.062 0.083 1 93.5 101 VAL B C 1
ATOM 1655 O O . VAL B 1 101 ? 2.787 20.875 0.465 1 93.5 101 VAL B O 1
ATOM 1658 N N . GLU B 1 102 ? 4.914 20.375 -0.073 1 91.25 102 GLU B N 1
ATOM 1659 C CA . GLU B 1 102 ? 5.445 21.703 0.206 1 91.25 102 GLU B CA 1
ATOM 1660 C C . GLU B 1 102 ? 4.777 22.75 -0.669 1 91.25 102 GLU B C 1
ATOM 1662 O O . GLU B 1 102 ? 4.441 23.844 -0.193 1 91.25 102 GLU B O 1
ATOM 1667 N N . MET B 1 103 ? 4.6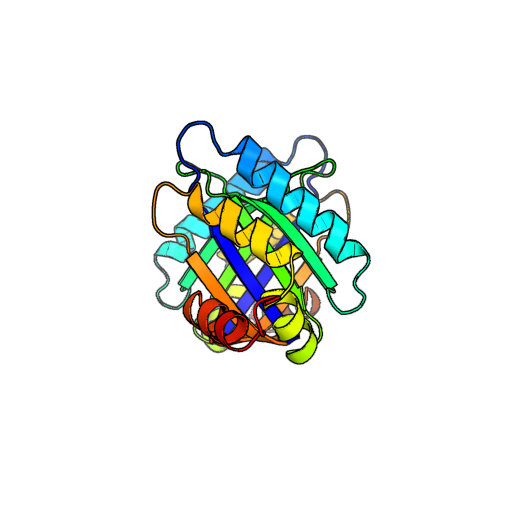02 22.406 -1.854 1 90.44 103 MET B N 1
ATOM 1668 C CA . MET B 1 103 ? 3.977 23.328 -2.791 1 90.44 103 MET B CA 1
ATOM 1669 C C . MET B 1 103 ? 2.518 23.578 -2.422 1 90.44 103 MET B C 1
ATOM 1671 O O . MET B 1 103 ? 2.051 24.719 -2.451 1 90.44 103 MET B O 1
ATOM 1675 N N . ALA B 1 104 ? 1.849 22.547 -2.139 1 90.81 104 ALA B N 1
ATOM 1676 C CA . ALA B 1 104 ? 0.435 22.656 -1.791 1 90.81 104 ALA B CA 1
ATOM 1677 C C . ALA B 1 104 ? 0.249 23.484 -0.52 1 90.81 104 ALA B C 1
ATOM 1679 O O . ALA B 1 104 ? -0.699 24.266 -0.414 1 90.81 104 ALA B O 1
ATOM 1680 N N . ARG B 1 105 ? 1.177 23.312 0.442 1 90.69 105 ARG B N 1
ATOM 1681 C CA . ARG B 1 105 ? 1.002 23.953 1.745 1 90.69 105 ARG B CA 1
ATOM 1682 C C . ARG B 1 105 ? 1.602 25.359 1.757 1 90.69 105 ARG B C 1
ATOM 1684 O O . ARG B 1 105 ? 1.313 26.156 2.652 1 90.69 105 ARG B O 1
ATOM 1691 N N . SER B 1 106 ? 2.449 25.516 0.829 1 84.56 106 SER B N 1
ATOM 1692 C CA . SER B 1 106 ? 2.928 26.891 0.703 1 84.56 106 SER B CA 1
ATOM 1693 C C . SER B 1 106 ? 1.847 27.812 0.135 1 84.56 106 SER B C 1
ATOM 1695 O O . SER B 1 106 ? 1.865 29.016 0.365 1 84.56 106 SER B O 1
ATOM 1697 N N . LEU B 1 107 ? 0.989 27.312 -0.737 1 70.94 107 LEU B N 1
ATOM 1698 C CA . LEU B 1 107 ? -0.09 28.062 -1.364 1 70.94 107 LEU B CA 1
ATOM 1699 C C . LEU B 1 107 ? -1.247 28.266 -0.391 1 70.94 107 LEU B C 1
ATOM 1701 O O . LEU B 1 107 ? -2.125 29.094 -0.629 1 70.94 107 LEU B O 1
ATOM 1705 N N . SER B 1 108 ? -1.418 27.344 0.591 1 63.06 108 SER B N 1
ATOM 1706 C CA . SER B 1 108 ? -2.494 27.484 1.565 1 63.06 108 SER B CA 1
ATOM 1707 C C . SER B 1 108 ? -2.211 28.625 2.535 1 63.06 108 SER B C 1
ATOM 1709 O O . SER B 1 108 ? -1.107 28.734 3.074 1 63.06 108 SER B O 1
ATOM 1711 N N . PRO B 1 109 ? -2.875 29.828 2.496 1 53.47 109 PRO B N 1
ATOM 1712 C CA . PRO B 1 109 ? -2.684 30.953 3.428 1 53.47 109 PRO B CA 1
ATOM 1713 C C . PRO B 1 109 ? -2.564 30.484 4.879 1 53.47 109 PRO B C 1
ATOM 1715 O O . PRO B 1 109 ? -3.305 29.594 5.312 1 53.47 109 PRO B O 1
ATOM 1718 N N . GLU B 1 110 ? -1.356 30.219 5.379 1 48.31 110 GLU B N 1
ATOM 1719 C CA . GLU B 1 110 ? -1.268 30.156 6.836 1 48.31 110 GLU B CA 1
ATOM 1720 C C . GLU B 1 110 ? -2.332 31.031 7.492 1 48.31 110 GLU B C 1
ATOM 1722 O O . GLU B 1 110 ? -2.732 32.062 6.938 1 48.31 110 GLU B O 1
ATOM 1727 N N . ASP B 1 111 ? -3.225 30.406 8.344 1 42.59 111 ASP B N 1
ATOM 1728 C CA . ASP B 1 111 ? -3.904 31.297 9.273 1 42.59 111 ASP B CA 1
ATOM 1729 C C . ASP B 1 111 ? -2.977 32.406 9.727 1 42.59 111 ASP B C 1
ATOM 1731 O O . ASP B 1 111 ? -2.01 32.188 10.453 1 42.59 111 ASP B O 1
ATOM 1735 N N . ASP B 1 112 ? -2.393 33.312 8.945 1 30.61 112 ASP B N 1
ATOM 1736 C CA . ASP B 1 112 ? -2.318 34.625 9.609 1 30.61 112 ASP B CA 1
ATOM 1737 C C . ASP B 1 112 ? -3.693 35.062 10.109 1 30.61 112 ASP B C 1
ATOM 1739 O O . ASP B 1 112 ? -4.695 34.906 9.414 1 30.61 112 ASP B O 1
#

Nearest PDB structures (foldseek):
  2gff-assembly1_A  TM=8.625E-01  e=3.412E-07  Yersinia pestis
  4dpo-assembly1_B  TM=8.808E-01  e=6.523E-07  Methanosarcina mazei Go1
  2omo-assembly4_E  TM=8.562E-01  e=4.273E-06  Nitrosomonas europaea
  1iuj-assembly1_B  TM=8.036E-01  e=1.616E-06  Thermus thermophilus
  1x7v-assembly3_C  TM=8.223E-01  e=4.273E-06  Pseudomonas aeruginosa